Protein AF-A0A813LBZ0-F1 (afdb_monomer_lite)

Radius of gyration: 19.98 Å; chains: 1; bounding box: 48×44×57 Å

Organism: Polarella glacialis (NCBI:txid89957)

Secondary structure (DSSP, 8-state):
--SSHHHHHHHHTTSSSEEEEEEEEEEEESSTT---EEESEEEEEETTEEPPP---SS---GGGS-TTS-EEE-SS----TTS-GGGGGS--TT--EEESS-PPEEEEEEEEEE-SEEEEE--SS-GGGSEEEEEEEEESSSSS-EEEEEE--HHHHHHHS-SSTT-B-PPEEPPPPEEPPPGGGSTT--SS-BTT-SEE-TT-EEEB---TTEEESSSEEEEETTEEESSSPP-EEE-

Structure (mmCIF, N/CA/C/O backbone):
data_AF-A0A813LBZ0-F1
#
_entry.id   AF-A0A813LBZ0-F1
#
loop_
_atom_site.group_PDB
_atom_site.id
_atom_site.type_symbol
_atom_site.label_atom_id
_atom_site.label_alt_id
_atom_site.label_comp_id
_atom_site.label_asym_id
_atom_site.label_entity_id
_atom_site.label_seq_id
_atom_site.pdbx_PDB_ins_code
_atom_site.Cartn_x
_atom_site.Cartn_y
_atom_site.Cartn_z
_atom_site.occupancy
_atom_site.B_iso_or_equiv
_atom_site.auth_seq_id
_atom_site.auth_comp_id
_atom_site.auth_asym_id
_atom_site.auth_atom_id
_atom_site.pdbx_PDB_model_num
ATOM 1 N N . THR A 1 1 ? 25.826 26.053 -2.394 1.00 32.97 1 THR A N 1
ATOM 2 C CA . THR A 1 1 ? 24.397 26.149 -2.039 1.00 32.97 1 THR A CA 1
ATOM 3 C C . THR A 1 1 ? 23.626 25.162 -2.893 1.00 32.97 1 THR A C 1
ATOM 5 O O . THR A 1 1 ? 23.543 25.336 -4.098 1.00 32.97 1 THR A O 1
ATOM 8 N N . THR A 1 2 ? 23.254 24.046 -2.256 1.00 37.25 2 THR A N 1
ATOM 9 C CA . THR A 1 2 ? 22.051 23.221 -2.492 1.00 37.25 2 THR A CA 1
ATOM 10 C C . THR A 1 2 ? 21.619 22.926 -3.938 1.00 37.25 2 THR A C 1
ATOM 12 O O . THR A 1 2 ? 20.690 23.524 -4.461 1.00 37.25 2 THR A O 1
ATOM 15 N N . TYR A 1 3 ? 22.218 21.888 -4.537 1.00 33.75 3 TYR A N 1
ATOM 16 C CA . TYR A 1 3 ? 21.684 21.202 -5.733 1.00 33.75 3 TYR A CA 1
ATOM 17 C C . TYR A 1 3 ? 20.875 19.932 -5.388 1.00 33.75 3 TYR A C 1
ATOM 19 O O . TYR A 1 3 ? 20.506 19.164 -6.271 1.00 33.75 3 TYR A O 1
ATOM 27 N N . ILE A 1 4 ? 20.629 19.678 -4.097 1.00 40.66 4 ILE A N 1
ATOM 28 C CA . ILE A 1 4 ? 20.018 18.428 -3.612 1.00 40.66 4 ILE A CA 1
ATOM 29 C C . ILE A 1 4 ? 18.497 18.572 -3.409 1.00 40.66 4 ILE A C 1
ATOM 31 O O . ILE A 1 4 ? 17.778 17.590 -3.507 1.00 40.66 4 ILE A O 1
ATOM 35 N N . GLU A 1 5 ? 17.962 19.787 -3.254 1.00 39.09 5 GLU A N 1
ATOM 36 C CA . GLU A 1 5 ? 16.532 19.972 -2.943 1.00 39.09 5 GLU A CA 1
ATOM 37 C C . GLU A 1 5 ? 15.596 19.980 -4.172 1.00 39.09 5 GLU A C 1
ATOM 39 O O . GLU A 1 5 ? 14.388 19.818 -4.019 1.00 39.09 5 GLU A O 1
ATOM 44 N N . SER A 1 6 ? 16.112 20.122 -5.403 1.00 35.31 6 SER A N 1
ATOM 45 C CA . SER A 1 6 ? 15.269 20.187 -6.615 1.00 35.31 6 SER A CA 1
ATOM 46 C C . SER A 1 6 ? 15.038 18.838 -7.303 1.00 35.31 6 SER A C 1
ATOM 48 O O . SER A 1 6 ? 14.013 18.663 -7.962 1.00 35.31 6 SER A O 1
ATOM 50 N N . ARG A 1 7 ? 15.948 17.868 -7.137 1.00 37.59 7 ARG A N 1
ATOM 51 C CA . ARG A 1 7 ? 15.774 16.512 -7.685 1.00 37.59 7 ARG A CA 1
ATOM 52 C C . ARG A 1 7 ? 14.706 15.733 -6.925 1.00 37.59 7 ARG A C 1
ATOM 54 O O . ARG A 1 7 ? 13.902 15.061 -7.563 1.00 37.59 7 ARG A O 1
ATOM 61 N N . ASP A 1 8 ? 14.642 15.898 -5.606 1.00 39.31 8 ASP A N 1
ATOM 62 C CA . ASP A 1 8 ? 13.638 15.228 -4.781 1.00 39.31 8 ASP A CA 1
ATOM 63 C C . ASP A 1 8 ? 12.224 15.712 -5.101 1.00 39.31 8 ASP A C 1
ATOM 65 O O . ASP A 1 8 ? 11.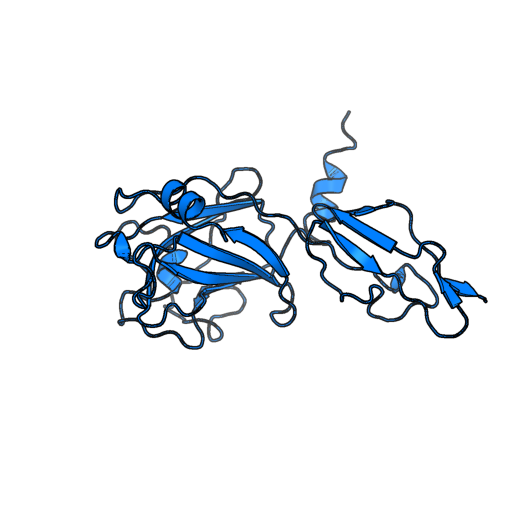338 14.883 -5.221 1.00 39.31 8 ASP A O 1
ATOM 69 N N . LEU A 1 9 ? 11.976 17.004 -5.345 1.00 35.53 9 LEU A N 1
ATOM 70 C CA . LEU A 1 9 ? 10.620 17.464 -5.692 1.00 35.53 9 LEU A CA 1
ATOM 71 C C . LEU A 1 9 ? 10.161 17.055 -7.106 1.00 35.53 9 LEU A C 1
ATOM 73 O O . LEU A 1 9 ? 8.976 16.784 -7.291 1.00 35.53 9 LEU A O 1
ATOM 77 N N . PHE A 1 10 ? 11.070 16.983 -8.087 1.00 35.94 10 PHE A N 1
ATOM 78 C CA . PHE A 1 10 ? 10.736 16.552 -9.455 1.00 35.94 10 PHE A CA 1
ATOM 79 C C . PHE A 1 10 ? 10.657 15.021 -9.602 1.00 35.94 10 PHE A C 1
ATOM 81 O O . PHE A 1 10 ? 9.859 14.530 -10.393 1.00 35.94 10 PHE A O 1
ATOM 88 N N . HIS A 1 11 ? 11.430 14.245 -8.831 1.00 40.28 11 HIS A N 1
ATOM 89 C CA . HIS A 1 11 ? 11.359 12.776 -8.853 1.00 40.28 11 HIS A CA 1
ATOM 90 C C . HIS A 1 11 ? 10.349 12.180 -7.859 1.00 40.28 11 HIS A C 1
ATOM 92 O O . HIS A 1 11 ? 9.787 11.124 -8.155 1.00 40.28 11 HIS A O 1
ATOM 98 N N . CYS A 1 12 ? 10.024 12.872 -6.758 1.00 45.31 12 CYS A N 1
ATOM 99 C CA . CY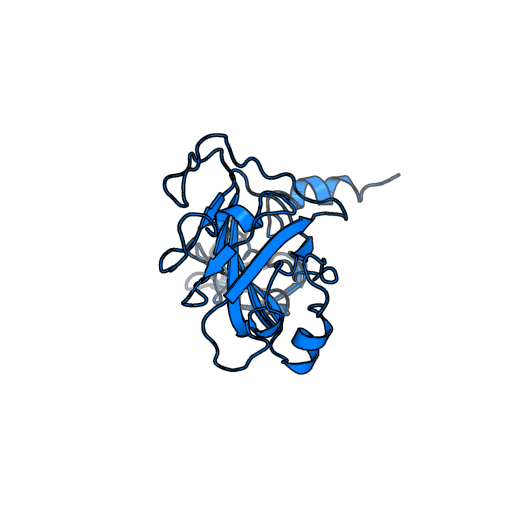S A 1 12 ? 9.035 12.423 -5.766 1.00 45.31 12 CYS A CA 1
ATOM 100 C C . CYS A 1 12 ? 7.628 12.230 -6.330 1.00 45.31 12 CYS A C 1
ATOM 102 O O . CYS A 1 12 ? 6.880 11.369 -5.865 1.00 45.31 12 CYS A O 1
ATOM 104 N N . CYS A 1 13 ? 7.274 12.993 -7.359 1.00 46.81 13 CYS A N 1
ATOM 105 C CA . CYS A 1 13 ? 5.924 12.975 -7.903 1.00 46.81 13 CYS A CA 1
ATOM 106 C C . CYS A 1 13 ? 5.756 12.063 -9.129 1.00 46.81 13 CYS A C 1
ATOM 108 O O . CYS A 1 13 ? 4.618 11.762 -9.481 1.00 46.81 13 CYS A O 1
ATOM 110 N N . GLU A 1 14 ? 6.839 11.594 -9.767 1.00 51.09 14 GLU A N 1
ATOM 111 C CA . GLU A 1 14 ? 6.741 10.927 -11.080 1.00 51.09 14 GLU A CA 1
ATOM 112 C C . GLU A 1 14 ? 7.301 9.497 -11.142 1.00 51.09 14 GLU A C 1
ATOM 114 O O . GLU A 1 14 ? 6.848 8.723 -11.984 1.00 51.09 14 GLU A O 1
ATOM 119 N N . ARG A 1 15 ? 8.229 9.087 -10.258 1.00 51.88 15 ARG A N 1
ATOM 120 C CA . ARG A 1 15 ? 8.807 7.726 -10.286 1.00 51.88 15 ARG A CA 1
ATOM 121 C C . ARG A 1 15 ? 8.778 7.056 -8.913 1.00 51.88 15 ARG A C 1
ATOM 123 O O . ARG A 1 15 ? 9.569 7.352 -8.034 1.00 51.88 15 ARG A O 1
ATOM 130 N N . GLY A 1 16 ? 7.848 6.130 -8.734 1.00 54.84 16 GLY A N 1
ATOM 131 C CA . GLY A 1 16 ? 7.800 5.102 -7.674 1.00 54.84 16 GLY A CA 1
ATOM 132 C C . GLY A 1 16 ? 7.330 5.611 -6.319 1.00 54.84 16 GLY A C 1
ATOM 133 O O . GLY A 1 16 ? 6.804 4.854 -5.510 1.00 54.84 16 GLY A O 1
ATOM 134 N N . MET A 1 17 ? 7.489 6.912 -6.101 1.00 71.25 17 MET A N 1
ATOM 135 C CA . MET A 1 17 ? 7.345 7.550 -4.805 1.00 71.25 17 MET A CA 1
ATOM 136 C C . MET A 1 17 ? 5.910 7.949 -4.472 1.00 71.25 17 MET A C 1
ATOM 138 O O . MET A 1 17 ? 5.555 7.900 -3.300 1.00 71.25 17 MET A O 1
ATOM 142 N N . ALA A 1 18 ? 5.081 8.279 -5.468 1.00 85.88 18 ALA A N 1
ATOM 143 C CA . ALA A 1 18 ? 3.678 8.639 -5.280 1.00 85.88 18 ALA A CA 1
ATOM 144 C C . ALA A 1 18 ? 2.748 7.615 -5.943 1.00 85.88 18 ALA A C 1
ATOM 146 O O . ALA A 1 18 ? 2.778 7.426 -7.163 1.00 85.88 18 ALA A O 1
ATOM 147 N N . LEU A 1 19 ? 1.899 6.971 -5.143 1.00 90.75 19 LEU A N 1
ATOM 148 C CA . LEU A 1 19 ? 0.933 5.978 -5.613 1.00 90.75 19 LEU A CA 1
ATOM 149 C C . LEU A 1 19 ? -0.488 6.489 -5.393 1.00 90.75 19 LEU A C 1
ATOM 151 O O . LEU A 1 19 ? -0.730 7.392 -4.589 1.00 90.75 19 LEU A O 1
ATOM 155 N N . GLN A 1 20 ? -1.420 5.949 -6.173 1.00 92.25 20 GLN A N 1
ATOM 156 C CA . GLN A 1 20 ? -2.830 6.316 -6.073 1.00 92.25 20 GLN A CA 1
ATOM 157 C C . GLN A 1 20 ? -3.594 5.351 -5.171 1.00 92.25 20 GLN A C 1
ATOM 159 O O . GLN A 1 20 ? -4.510 5.768 -4.467 1.00 92.25 20 GLN A O 1
ATOM 164 N N . TYR A 1 21 ? -3.221 4.075 -5.192 1.00 95.44 21 TYR A N 1
ATOM 165 C CA . TYR A 1 21 ? -3.936 3.026 -4.491 1.00 95.44 21 TYR A CA 1
ATOM 166 C C . TYR A 1 21 ? -3.031 2.356 -3.468 1.00 95.44 21 TYR A C 1
ATOM 168 O O . TYR A 1 21 ? -1.863 2.076 -3.739 1.00 95.44 21 TYR A O 1
ATOM 176 N N . TYR A 1 22 ? -3.603 2.050 -2.311 1.00 97.31 22 TYR A N 1
ATOM 177 C CA . TYR A 1 22 ? -2.969 1.256 -1.269 1.00 97.31 22 TYR A CA 1
ATOM 178 C C . TYR A 1 22 ? -3.923 0.165 -0.816 1.00 97.31 22 TYR A C 1
ATOM 180 O O . TYR A 1 22 ? -5.141 0.321 -0.891 1.00 97.31 22 TYR A O 1
ATOM 188 N N . LYS A 1 23 ? -3.372 -0.961 -0.375 1.00 97.88 23 LYS A N 1
ATOM 189 C CA . LYS A 1 23 ? -4.158 -2.102 0.085 1.00 97.88 23 LYS A CA 1
ATOM 190 C C . LYS A 1 23 ? -3.566 -2.637 1.373 1.00 97.88 23 LYS A C 1
ATOM 192 O O . LYS A 1 23 ? -2.430 -3.106 1.381 1.00 97.88 23 LYS A O 1
ATOM 197 N N . PHE A 1 24 ? -4.333 -2.542 2.448 1.00 98.38 24 PHE A N 1
ATOM 198 C CA . PHE A 1 24 ? -3.997 -3.130 3.732 1.00 98.38 24 PHE A CA 1
ATOM 199 C C . PHE A 1 24 ? -4.614 -4.526 3.796 1.00 98.38 24 PHE A C 1
ATOM 201 O O . PHE A 1 24 ? -5.837 -4.675 3.770 1.00 98.38 24 PHE A O 1
ATOM 208 N N . VAL A 1 25 ? -3.762 -5.547 3.829 1.00 98.19 25 VAL A N 1
ATOM 209 C CA . VAL A 1 25 ? -4.174 -6.952 3.833 1.00 98.19 25 VAL A CA 1
ATOM 210 C C . VAL A 1 25 ? -3.863 -7.545 5.193 1.00 98.19 25 VAL A C 1
ATOM 212 O O . VAL A 1 25 ? -2.702 -7.801 5.516 1.00 98.19 25 VAL A O 1
ATOM 215 N N . THR A 1 26 ? -4.910 -7.797 5.968 1.00 97.75 26 THR A N 1
ATOM 216 C CA . THR A 1 26 ? -4.817 -8.540 7.221 1.00 97.75 26 THR A CA 1
ATOM 217 C C . THR A 1 26 ? -4.580 -10.017 6.920 1.00 97.75 26 THR A C 1
ATOM 219 O O . THR A 1 26 ? -5.364 -10.644 6.213 1.00 97.75 26 THR A O 1
ATOM 222 N N . ILE A 1 27 ? -3.498 -10.575 7.456 1.00 97.62 27 ILE A N 1
ATOM 223 C CA . ILE A 1 27 ? -3.180 -12.005 7.361 1.00 97.62 27 ILE A CA 1
ATOM 224 C C . ILE A 1 27 ? -3.728 -12.719 8.596 1.00 97.62 27 ILE A C 1
ATOM 226 O O . ILE A 1 27 ? -4.420 -13.725 8.469 1.00 97.62 27 ILE A O 1
ATOM 230 N N . ASP A 1 28 ? -3.462 -12.181 9.789 1.00 98.00 28 ASP A N 1
ATOM 231 C CA . ASP A 1 28 ? -3.923 -12.775 11.042 1.00 98.00 28 ASP A CA 1
ATOM 232 C C . ASP A 1 28 ? -4.042 -11.743 12.169 1.00 98.00 28 ASP A C 1
ATOM 234 O O . ASP A 1 28 ? -3.445 -10.658 12.138 1.00 98.00 28 ASP A O 1
ATOM 238 N N . LEU A 1 29 ? -4.830 -12.107 13.175 1.00 98.31 29 LEU A N 1
ATOM 239 C CA . LEU A 1 29 ? -5.158 -11.278 14.325 1.00 98.31 29 LEU A CA 1
ATOM 240 C C . LEU A 1 29 ? -4.408 -11.738 15.567 1.00 98.31 29 LEU A C 1
ATOM 242 O O . LEU A 1 29 ? -3.801 -12.815 15.613 1.00 98.31 29 LEU A O 1
ATOM 246 N N . ARG A 1 30 ? -4.459 -10.903 16.603 1.00 97.62 30 ARG A N 1
ATOM 247 C CA . ARG A 1 30 ? -3.890 -11.235 17.908 1.00 97.62 30 ARG A CA 1
ATOM 248 C C . ARG A 1 30 ? -4.450 -12.552 18.444 1.00 97.62 30 ARG A C 1
ATOM 250 O O . ARG A 1 30 ? -3.668 -13.380 18.896 1.00 97.62 30 ARG A O 1
ATOM 257 N N . LEU A 1 31 ? -5.761 -12.781 18.332 1.00 97.44 31 LEU A N 1
ATOM 258 C CA . LEU A 1 31 ? -6.314 -14.127 18.465 1.00 97.44 31 LEU A CA 1
ATOM 259 C C . LEU A 1 31 ? -6.172 -14.870 17.138 1.00 97.44 31 LEU A C 1
ATOM 261 O O . LEU A 1 31 ? -6.862 -14.572 16.164 1.00 97.44 31 LEU A O 1
ATOM 265 N N . GLU A 1 32 ? -5.267 -15.841 17.135 1.00 97.19 32 GLU A N 1
ATOM 266 C CA . GLU A 1 32 ? -4.945 -16.664 15.975 1.00 97.19 32 GLU A CA 1
ATOM 267 C C . GLU A 1 32 ? -6.187 -17.351 15.391 1.00 97.19 32 GLU A C 1
ATOM 269 O O . GLU A 1 32 ? -6.994 -17.944 16.111 1.00 97.19 32 GLU A O 1
ATOM 274 N N . GLY A 1 33 ? -6.352 -17.242 14.070 1.00 93.94 33 GLY A N 1
ATOM 275 C CA . GLY A 1 33 ? -7.450 -17.876 13.336 1.00 93.94 33 GLY A CA 1
ATOM 276 C C . GLY A 1 33 ? -8.816 -17.200 13.499 1.00 93.94 33 GLY A C 1
ATOM 277 O O . GLY A 1 33 ? -9.798 -17.656 12.910 1.00 93.94 33 GLY A O 1
ATOM 278 N N . TYR A 1 34 ? -8.911 -16.106 14.259 1.00 95.56 34 TYR A N 1
ATOM 279 C CA . TYR A 1 34 ? -10.156 -15.355 14.398 1.00 95.56 34 TYR A CA 1
ATOM 280 C C . TYR A 1 34 ? -10.460 -14.529 13.143 1.00 95.56 34 TYR A C 1
ATOM 282 O O . TYR A 1 34 ? -9.551 -14.149 12.408 1.00 95.56 34 TYR A O 1
ATOM 290 N N . ASN A 1 35 ? -11.739 -14.252 12.868 1.00 93.62 35 ASN A N 1
ATOM 291 C CA . ASN A 1 35 ? -12.174 -13.578 11.632 1.00 93.62 35 ASN A CA 1
ATOM 292 C C . ASN A 1 35 ? -12.727 -12.168 11.830 1.00 93.62 35 ASN A C 1
ATOM 294 O O . ASN A 1 35 ? -12.850 -11.436 10.857 1.00 93.62 35 ASN A O 1
ATOM 298 N N . VAL A 1 36 ? -13.030 -11.770 13.065 1.00 96.69 36 VAL A N 1
ATOM 299 C CA . VAL A 1 36 ? -13.534 -10.421 13.324 1.00 96.69 36 VAL A CA 1
ATOM 300 C C . VAL A 1 36 ? -12.345 -9.497 13.533 1.00 96.69 36 VAL A C 1
ATOM 302 O O . VAL A 1 36 ? -11.723 -9.518 14.593 1.00 96.69 36 VAL A O 1
ATOM 305 N N . PHE A 1 37 ? -12.016 -8.734 12.499 1.00 96.56 37 PHE A N 1
ATOM 306 C CA . PHE A 1 37 ? -10.943 -7.747 12.474 1.00 96.56 37 PHE A CA 1
ATOM 307 C C . PHE A 1 37 ? -11.469 -6.370 12.862 1.00 96.56 37 PHE A C 1
ATOM 309 O O . PHE A 1 37 ? -12.632 -6.056 12.608 1.00 96.56 37 PHE A O 1
ATOM 316 N N . GLN A 1 38 ? -10.593 -5.528 13.410 1.00 97.38 38 GLN A N 1
ATOM 317 C CA . GLN A 1 38 ? -10.875 -4.105 13.532 1.00 97.38 38 GLN A CA 1
ATOM 318 C C . GLN A 1 38 ? -9.630 -3.228 13.596 1.00 97.38 38 GLN A C 1
ATOM 320 O O . GLN A 1 38 ? -8.584 -3.643 14.098 1.00 97.38 38 GLN A O 1
ATOM 325 N N . ILE A 1 39 ? -9.807 -1.972 13.197 1.00 97.38 39 ILE A N 1
ATOM 326 C CA . ILE A 1 39 ? -8.902 -0.849 13.460 1.00 97.38 39 ILE A CA 1
ATOM 327 C C . ILE A 1 39 ? -9.732 0.429 13.593 1.00 97.38 39 ILE A C 1
ATOM 329 O O . ILE A 1 39 ? -10.766 0.563 12.944 1.00 97.38 39 ILE A O 1
ATOM 333 N N . ALA A 1 40 ? -9.301 1.363 14.441 1.00 97.38 40 ALA A N 1
ATOM 334 C CA . ALA A 1 40 ? -9.940 2.676 14.502 1.00 97.38 40 ALA A CA 1
ATOM 335 C C . ALA A 1 40 ? -9.530 3.526 13.302 1.00 97.38 40 ALA A C 1
ATOM 337 O O . ALA A 1 40 ? -10.378 4.116 12.655 1.00 97.38 40 ALA A O 1
ATOM 338 N N . ASP A 1 41 ? -8.227 3.557 13.012 1.00 97.06 41 ASP A N 1
ATOM 339 C CA . ASP A 1 41 ? -7.654 4.534 12.094 1.00 97.06 41 ASP A CA 1
ATOM 340 C C . ASP A 1 41 ? -6.355 4.035 11.449 1.00 97.06 41 ASP A C 1
ATOM 342 O O . ASP A 1 41 ? -5.641 3.198 12.020 1.00 97.06 41 ASP A O 1
ATOM 346 N N . LEU A 1 42 ? -6.041 4.575 10.278 1.00 97.38 42 LEU A N 1
ATOM 347 C CA . LEU A 1 42 ? -4.827 4.361 9.509 1.00 97.38 42 LEU A CA 1
ATOM 348 C C . LEU A 1 42 ? -4.308 5.720 9.031 1.00 97.38 42 LEU A C 1
ATOM 350 O O . LEU A 1 42 ? -4.740 6.281 8.025 1.00 97.38 42 LEU A O 1
ATOM 354 N N . GLU A 1 43 ? -3.284 6.215 9.720 1.00 97.06 43 GLU A N 1
ATOM 355 C CA . GLU A 1 43 ? -2.609 7.448 9.331 1.00 97.06 43 GLU A CA 1
ATOM 356 C C . GLU A 1 43 ? -1.476 7.121 8.360 1.00 97.06 43 GLU A C 1
ATOM 358 O O . GLU A 1 43 ? -0.619 6.282 8.644 1.00 97.06 43 GLU A O 1
ATOM 363 N N . MET A 1 44 ? -1.430 7.826 7.232 1.00 96.56 44 MET A N 1
ATOM 364 C CA . MET A 1 44 ? -0.307 7.805 6.295 1.00 96.56 44 MET A CA 1
ATOM 365 C C . MET A 1 44 ? 0.462 9.118 6.416 1.00 96.56 44 MET A C 1
ATOM 367 O O . MET A 1 44 ? -0.144 10.174 6.574 1.00 96.56 44 MET A O 1
ATOM 371 N N . SER A 1 45 ? 1.789 9.088 6.318 1.00 94.81 45 SER A N 1
ATOM 372 C CA . SER A 1 45 ? 2.615 10.292 6.441 1.00 94.81 45 SER A CA 1
ATOM 373 C C . SER A 1 45 ? 3.774 10.328 5.454 1.00 94.81 45 SER A C 1
ATOM 375 O O . SER A 1 45 ? 4.342 9.302 5.065 1.00 94.81 45 SER A O 1
ATOM 377 N N . TYR A 1 46 ? 4.162 11.545 5.083 1.00 92.25 46 TYR A N 1
ATOM 378 C CA . TYR A 1 46 ? 5.316 11.831 4.240 1.00 92.25 46 TYR A CA 1
ATOM 379 C C . TYR A 1 46 ? 6.193 12.886 4.906 1.00 92.25 46 TYR A C 1
ATOM 381 O O . TYR A 1 46 ? 5.700 13.896 5.406 1.00 92.25 46 TYR A O 1
ATOM 389 N N . SER A 1 47 ? 7.503 12.632 4.955 1.00 88.12 47 SER A N 1
ATOM 390 C CA . SER A 1 47 ? 8.481 13.516 5.613 1.00 88.12 47 SER A CA 1
ATOM 391 C C . SER A 1 47 ? 8.063 13.956 7.027 1.00 88.12 47 SER A C 1
ATOM 393 O O . SER A 1 47 ? 8.185 15.122 7.397 1.00 88.12 47 SER A O 1
ATOM 395 N N . GLY A 1 48 ? 7.520 13.012 7.806 1.00 87.19 48 GLY A N 1
ATOM 396 C CA . GLY A 1 48 ? 7.075 13.229 9.187 1.00 87.19 48 GLY A CA 1
ATOM 397 C C . GLY A 1 48 ? 5.749 13.982 9.341 1.00 87.19 48 GLY A C 1
ATOM 398 O O . GLY A 1 48 ? 5.342 14.238 10.470 1.00 87.19 48 GLY A O 1
ATOM 399 N N . LYS A 1 49 ? 5.068 14.335 8.245 1.00 91.56 49 LYS A N 1
ATOM 400 C CA . LYS A 1 49 ? 3.770 15.021 8.272 1.00 91.56 49 LYS A CA 1
ATOM 401 C C . LYS A 1 49 ? 2.645 14.062 7.873 1.00 91.56 49 LYS A C 1
ATOM 403 O O . LYS A 1 49 ? 2.756 13.454 6.804 1.00 91.56 49 LYS A O 1
ATOM 408 N N . PRO A 1 50 ? 1.577 13.929 8.682 1.00 94.25 50 PRO A N 1
ATOM 409 C CA . PRO A 1 50 ? 0.379 13.198 8.286 1.00 94.25 50 PRO A CA 1
ATOM 410 C C . PRO A 1 50 ? -0.208 13.752 6.986 1.00 94.25 50 PRO A C 1
ATOM 412 O O . PRO A 1 50 ? -0.211 14.966 6.759 1.00 94.25 50 PRO A O 1
ATOM 415 N N . LEU A 1 51 ? -0.693 12.861 6.126 1.00 92.69 51 LEU A N 1
ATOM 416 C CA . LEU A 1 51 ? -1.512 13.242 4.988 1.00 92.69 51 LEU A CA 1
ATOM 417 C C . LEU A 1 51 ? -2.881 13.705 5.488 1.00 92.69 51 LEU A C 1
ATOM 419 O O . LEU A 1 51 ? -3.446 13.127 6.409 1.00 92.69 51 LEU A O 1
ATOM 423 N N . VAL A 1 52 ? -3.424 14.734 4.841 1.00 90.00 52 VAL A N 1
ATOM 424 C CA . VAL A 1 52 ? -4.823 15.131 5.014 1.00 90.00 52 VAL A CA 1
ATOM 425 C C . VAL A 1 52 ? -5.630 14.482 3.895 1.00 90.00 52 VAL A C 1
ATOM 427 O O . VAL A 1 52 ? -5.304 14.653 2.708 1.00 90.00 52 VAL A O 1
ATOM 430 N N . PHE A 1 53 ? -6.650 13.715 4.276 1.00 90.56 53 PHE A N 1
ATOM 431 C CA . PHE A 1 53 ? -7.555 13.061 3.341 1.00 90.56 53 PHE A CA 1
ATOM 432 C C . PHE A 1 53 ? -8.732 13.975 2.998 1.00 90.56 53 PHE A C 1
ATOM 434 O O . PHE A 1 53 ? -9.348 14.577 3.874 1.00 90.56 53 PHE A O 1
ATOM 441 N N . ASN A 1 54 ? -9.042 14.085 1.709 1.00 90.12 54 ASN A N 1
ATOM 442 C CA . ASN A 1 54 ? -10.244 14.759 1.232 1.00 90.12 54 ASN A CA 1
ATOM 443 C C . ASN A 1 54 ? -11.392 13.747 1.146 1.00 90.12 54 ASN A C 1
ATOM 445 O O . ASN A 1 54 ? -11.606 13.178 0.081 1.00 90.12 54 ASN A O 1
ATOM 449 N N . LEU A 1 55 ? -12.097 13.501 2.251 1.00 85.38 55 LEU A N 1
ATOM 450 C CA . LEU A 1 55 ? -13.126 12.450 2.333 1.00 85.38 55 LEU A CA 1
ATOM 451 C C . LEU A 1 55 ? -14.484 12.832 1.715 1.00 85.38 55 LEU A C 1
ATOM 453 O O . LEU A 1 55 ? -15.377 11.993 1.621 1.00 85.38 55 LEU A O 1
ATOM 457 N N . GLY A 1 56 ? -14.644 14.079 1.258 1.00 75.06 56 GLY A N 1
ATOM 458 C CA . GLY A 1 56 ? -15.931 14.594 0.785 1.00 75.06 56 GLY A CA 1
ATOM 459 C C . GLY A 1 56 ? -16.993 14.660 1.895 1.00 75.06 56 GLY A C 1
ATOM 460 O O . GLY A 1 56 ? -16.734 14.332 3.050 1.00 75.06 56 GLY A O 1
ATOM 461 N N . ASN A 1 57 ? -18.200 15.112 1.545 1.00 68.31 57 ASN A N 1
ATOM 462 C CA . ASN A 1 57 ? -19.325 15.236 2.486 1.00 68.31 57 ASN A CA 1
ATOM 463 C C . ASN A 1 57 ? -20.328 14.066 2.397 1.00 68.31 57 ASN A C 1
ATOM 465 O O . ASN A 1 57 ? -21.250 13.990 3.206 1.00 68.31 57 ASN A O 1
ATOM 469 N N . ASP A 1 58 ? -20.170 13.164 1.422 1.00 56.25 58 ASP A N 1
ATOM 470 C CA . ASP A 1 58 ? -21.322 12.457 0.839 1.00 56.25 58 ASP A CA 1
ATOM 471 C C . ASP A 1 58 ? -21.476 10.987 1.251 1.00 56.25 58 ASP A C 1
ATOM 473 O O . ASP A 1 58 ? -22.316 10.288 0.690 1.00 56.25 58 ASP A O 1
ATOM 477 N N . GLY A 1 59 ? -20.692 10.478 2.207 1.00 58.47 59 GLY A N 1
ATOM 478 C CA . GLY A 1 59 ? -20.818 9.076 2.642 1.00 58.47 59 GLY A CA 1
ATOM 479 C C . GLY A 1 59 ? -20.714 8.067 1.486 1.00 58.47 59 GLY A C 1
ATOM 480 O O . GLY A 1 59 ? -21.272 6.974 1.561 1.00 58.47 59 GLY A O 1
ATOM 481 N N . CYS A 1 60 ? -20.057 8.457 0.389 1.00 71.00 60 CYS A N 1
ATOM 482 C CA . CYS A 1 60 ? -19.843 7.595 -0.758 1.00 71.00 60 CYS A CA 1
ATOM 483 C C . CYS A 1 60 ? -18.920 6.441 -0.346 1.00 71.00 60 CYS A C 1
ATOM 485 O O . CYS A 1 60 ? -17.992 6.626 0.442 1.00 71.00 60 CYS A O 1
ATOM 487 N N . ILE A 1 61 ? -19.159 5.249 -0.893 1.00 68.44 61 ILE A N 1
ATOM 488 C CA . ILE A 1 61 ? -18.418 4.047 -0.509 1.00 68.44 61 ILE A CA 1
ATOM 489 C C . ILE A 1 61 ? -17.632 3.534 -1.714 1.00 68.44 61 ILE A C 1
ATOM 491 O O . ILE A 1 61 ? -18.187 3.107 -2.725 1.00 68.44 61 ILE A O 1
ATOM 495 N N . GLY A 1 62 ? -16.309 3.546 -1.591 1.00 71.00 62 GLY A N 1
ATOM 496 C CA . GLY A 1 62 ? -15.405 2.886 -2.523 1.00 71.00 62 GLY A CA 1
ATOM 497 C C . GLY A 1 62 ? -15.403 3.436 -3.942 1.00 71.00 62 GLY A C 1
ATOM 498 O O . GLY A 1 62 ? -15.228 4.633 -4.156 1.00 71.00 62 GLY A O 1
ATOM 499 N N . GLN A 1 63 ? -15.515 2.556 -4.940 1.00 71.94 63 GLN A N 1
ATOM 500 C CA . GLN A 1 63 ? -15.353 2.940 -6.349 1.00 71.94 63 GLN A CA 1
ATOM 501 C C . GLN A 1 63 ? -16.446 3.889 -6.859 1.00 71.94 63 GLN A C 1
ATOM 503 O O . GLN A 1 63 ? -16.229 4.560 -7.866 1.00 71.94 63 GLN A O 1
ATOM 508 N N . SER A 1 64 ? -17.590 3.982 -6.172 1.00 79.75 64 SER A N 1
ATOM 509 C CA . SER A 1 64 ? -18.646 4.935 -6.524 1.00 79.75 64 SER A CA 1
ATOM 510 C C . SER A 1 64 ? -18.349 6.361 -6.052 1.00 79.75 64 SER A C 1
ATOM 512 O O . SER A 1 64 ? -19.095 7.276 -6.395 1.00 79.75 64 SER A O 1
ATOM 514 N N . CYS A 1 65 ? -17.289 6.574 -5.264 1.00 83.69 65 CYS A N 1
ATOM 515 C CA . CYS A 1 65 ? -16.878 7.911 -4.861 1.00 83.69 65 CYS A CA 1
ATOM 516 C C . CYS A 1 65 ? -16.346 8.732 -6.047 1.00 83.69 65 CYS A C 1
ATOM 518 O O . CYS A 1 65 ? -15.571 8.205 -6.862 1.00 83.69 65 CYS A O 1
ATOM 520 N N . PRO A 1 66 ? -16.651 10.046 -6.094 1.00 88.69 66 PRO A N 1
ATOM 521 C CA . PRO A 1 66 ? -16.040 10.980 -7.037 1.00 88.69 66 PRO A CA 1
ATOM 522 C C . PRO A 1 66 ? -14.514 10.835 -7.097 1.00 88.69 66 PRO A C 1
ATOM 524 O O . PRO A 1 66 ? -13.868 10.530 -6.094 1.00 88.69 66 PRO A O 1
ATOM 527 N N . LEU A 1 67 ? -13.915 11.003 -8.280 1.00 87.25 67 LEU A N 1
ATOM 528 C CA . LEU A 1 67 ? -12.467 10.809 -8.469 1.00 87.25 67 LEU A CA 1
ATOM 529 C C . LEU A 1 67 ? -11.613 11.825 -7.691 1.00 87.25 67 LEU A C 1
ATOM 531 O O . LEU A 1 67 ? -10.427 11.591 -7.490 1.00 87.25 67 LEU A O 1
ATOM 535 N N . ASP A 1 68 ? -12.198 12.939 -7.262 1.00 89.69 68 ASP A N 1
ATOM 536 C CA . ASP A 1 68 ? -11.568 13.986 -6.460 1.00 89.69 68 ASP A CA 1
ATOM 537 C C . ASP A 1 68 ? -11.664 13.748 -4.939 1.00 89.69 68 ASP A C 1
ATOM 539 O O . ASP A 1 68 ? -11.184 14.576 -4.161 1.00 89.69 68 ASP A O 1
ATOM 543 N N . VAL A 1 69 ? -12.201 12.596 -4.516 1.00 91.38 69 VAL A N 1
ATOM 544 C CA . VAL A 1 69 ? -12.356 12.186 -3.112 1.00 91.38 69 VAL A CA 1
ATOM 545 C C . VAL A 1 69 ? -11.432 11.010 -2.762 1.00 91.38 69 VAL A C 1
ATOM 547 O O . VAL A 1 69 ? -11.404 9.980 -3.449 1.00 91.38 69 VAL A O 1
ATOM 550 N N . ASP A 1 70 ? -10.691 11.166 -1.663 1.00 93.25 70 ASP A N 1
ATOM 551 C CA . ASP A 1 70 ? -9.944 10.095 -1.002 1.00 93.25 70 ASP A CA 1
ATOM 552 C C . ASP A 1 70 ? -10.943 9.160 -0.292 1.00 93.25 70 ASP A C 1
ATOM 554 O O . ASP A 1 70 ? -11.877 9.622 0.357 1.00 93.25 70 ASP A O 1
ATOM 558 N N . THR A 1 71 ? -10.782 7.842 -0.407 1.00 93.50 71 THR A N 1
ATOM 559 C CA . THR A 1 71 ? -11.744 6.879 0.162 1.00 93.50 71 THR A CA 1
ATOM 560 C C . THR A 1 71 ? -11.067 5.580 0.583 1.00 93.50 71 THR A C 1
ATOM 562 O O . THR A 1 71 ? -10.069 5.175 -0.020 1.00 93.50 71 THR A O 1
ATOM 565 N N . ALA A 1 72 ? -11.637 4.912 1.588 1.00 94.25 72 ALA A N 1
ATOM 566 C CA . ALA A 1 72 ? -11.314 3.542 1.962 1.00 94.25 72 ALA A CA 1
ATOM 567 C C . ALA A 1 72 ? -12.551 2.648 1.826 1.00 94.25 72 ALA A C 1
ATOM 569 O O . ALA A 1 72 ? -13.656 3.026 2.210 1.00 94.25 72 ALA A O 1
ATOM 570 N N . TYR A 1 73 ? -12.365 1.453 1.274 1.00 93.94 73 TYR A N 1
ATOM 571 C CA . TYR A 1 73 ? -13.436 0.487 1.040 1.00 93.94 73 TYR A CA 1
ATOM 572 C C . TYR A 1 73 ? -12.914 -0.945 1.057 1.00 93.94 73 TYR A C 1
ATOM 574 O O . TYR A 1 73 ? -11.711 -1.181 0.987 1.00 93.94 73 TYR A O 1
ATOM 582 N N . SER A 1 74 ? -13.827 -1.909 1.109 1.00 93.75 74 SER A N 1
ATOM 583 C CA . SER A 1 74 ? -13.520 -3.327 0.954 1.00 93.75 74 SER A CA 1
ATOM 584 C C . SER A 1 74 ? -14.485 -3.935 -0.058 1.00 93.75 74 SER A C 1
ATOM 586 O O . SER A 1 74 ? -15.675 -3.643 -0.006 1.00 93.75 74 SER A O 1
ATOM 588 N N . ILE A 1 75 ? -13.972 -4.720 -1.011 1.00 91.38 75 ILE A N 1
ATOM 589 C CA . ILE A 1 75 ? -14.785 -5.301 -2.097 1.00 91.38 75 ILE A CA 1
ATOM 590 C C . ILE A 1 75 ? -15.695 -6.404 -1.550 1.00 91.38 75 ILE A C 1
ATOM 592 O O . ILE A 1 75 ? -16.891 -6.404 -1.816 1.00 91.38 75 I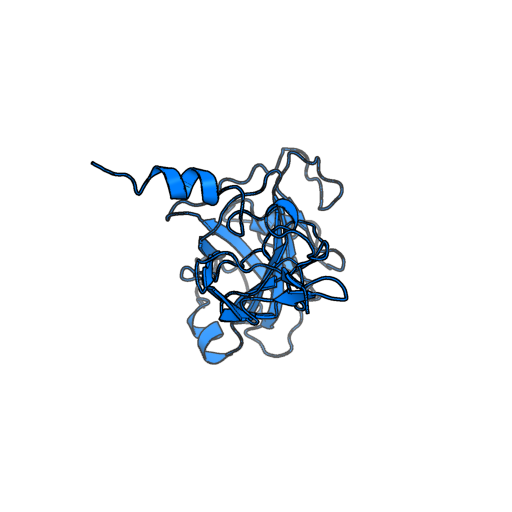LE A O 1
ATOM 596 N N . ASP A 1 76 ? -15.120 -7.301 -0.748 1.00 89.00 76 ASP A N 1
ATOM 597 C CA . ASP A 1 76 ? -15.794 -8.490 -0.210 1.00 89.00 76 ASP A CA 1
ATOM 598 C C . ASP A 1 76 ? -16.077 -8.376 1.300 1.00 89.00 76 ASP A C 1
ATOM 600 O O . ASP A 1 76 ? -16.362 -9.377 1.969 1.00 89.00 76 ASP A O 1
ATOM 604 N N . GLY A 1 77 ? -15.988 -7.145 1.819 1.00 91.56 77 GLY A N 1
ATOM 605 C CA . GLY A 1 77 ? -16.161 -6.803 3.226 1.00 91.56 77 GLY A CA 1
ATOM 606 C C . GLY A 1 77 ? -17.519 -7.198 3.792 1.00 91.56 77 GLY A C 1
ATOM 607 O O . GLY A 1 77 ? -18.511 -7.345 3.077 1.00 91.56 77 GLY A O 1
ATOM 608 N N . ASP A 1 78 ? -17.550 -7.377 5.103 1.00 95.69 78 ASP A N 1
ATOM 609 C CA . ASP A 1 78 ? -18.761 -7.649 5.869 1.00 95.69 78 ASP A CA 1
ATOM 610 C C . ASP A 1 78 ? -18.670 -6.886 7.184 1.00 95.69 78 ASP A C 1
ATOM 612 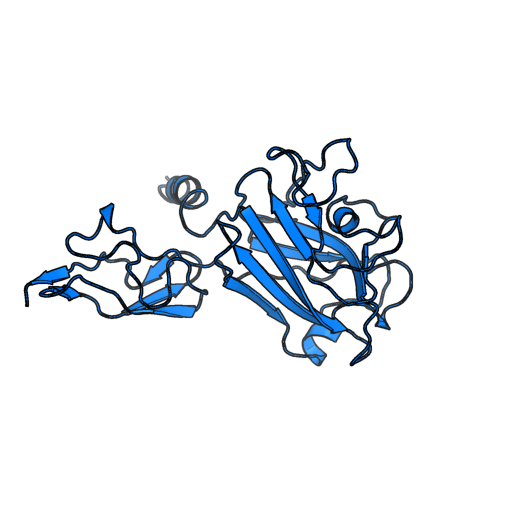O O . ASP A 1 78 ? -17.970 -7.295 8.110 1.00 95.69 78 ASP A O 1
ATOM 616 N N . ALA A 1 79 ? -19.317 -5.729 7.215 1.00 94.31 79 ALA A N 1
ATOM 617 C CA . ALA A 1 79 ? -19.201 -4.744 8.274 1.00 94.31 79 ALA A CA 1
ATOM 618 C C . ALA A 1 79 ? -20.598 -4.238 8.659 1.00 94.31 79 ALA A C 1
ATOM 620 O O . ALA A 1 79 ? -21.453 -4.088 7.782 1.00 94.31 79 ALA A O 1
ATOM 621 N N . PRO A 1 80 ? -20.851 -3.941 9.944 1.00 94.19 80 PRO A N 1
ATOM 622 C CA . PRO A 1 80 ? -22.096 -3.304 10.347 1.00 94.19 80 PRO A CA 1
ATOM 623 C C . PRO A 1 80 ? -22.142 -1.844 9.861 1.00 94.19 80 PRO A C 1
ATOM 625 O O . PRO A 1 80 ? -21.106 -1.195 9.716 1.00 94.19 80 PRO A O 1
ATOM 628 N N . ASP A 1 81 ? -23.350 -1.300 9.681 1.00 87.56 81 ASP A N 1
ATOM 629 C CA . ASP A 1 81 ? -23.619 -0.014 9.004 1.00 87.56 81 ASP A CA 1
ATOM 630 C C . ASP A 1 81 ? -22.760 1.182 9.450 1.00 87.56 81 ASP A C 1
ATOM 632 O O . ASP A 1 81 ? -22.529 2.108 8.674 1.00 87.56 81 ASP A O 1
ATOM 636 N N . LYS A 1 82 ? -22.321 1.209 10.713 1.00 91.44 82 LYS A N 1
ATOM 637 C CA . LYS A 1 82 ? -21.576 2.337 11.299 1.00 91.44 82 LYS A CA 1
ATOM 638 C C . LYS A 1 82 ? -20.087 2.075 11.486 1.00 91.44 82 LYS A C 1
ATOM 640 O O . LYS A 1 82 ? -19.376 2.983 11.908 1.00 91.44 82 LYS A O 1
ATOM 645 N N . GLU A 1 83 ? -19.611 0.876 11.173 1.00 94.50 83 GLU A N 1
ATOM 646 C CA . GLU A 1 83 ? -18.210 0.492 11.356 1.00 94.50 83 GLU A CA 1
ATOM 647 C C . GLU A 1 83 ? -17.589 0.102 10.018 1.00 94.50 83 GLU A C 1
ATOM 649 O O . GLU A 1 83 ? -17.013 -0.969 9.885 1.00 94.50 83 GLU A O 1
ATOM 654 N N . LEU A 1 84 ? -17.757 0.961 9.012 1.00 92.94 84 LEU A N 1
ATOM 655 C CA . LEU A 1 84 ? -17.344 0.735 7.626 1.00 92.94 84 LEU A CA 1
ATOM 656 C C . LEU A 1 84 ? -15.858 1.080 7.392 1.00 92.94 84 LEU A C 1
ATOM 658 O O . LEU A 1 84 ? -15.285 1.861 8.156 1.00 92.94 84 LEU A O 1
ATOM 662 N N . PRO A 1 85 ? -15.236 0.588 6.297 1.00 93.69 85 PRO A N 1
ATOM 663 C CA . PRO A 1 85 ? -13.820 0.834 6.002 1.00 93.69 85 PRO A CA 1
ATOM 664 C C . PRO A 1 85 ? -13.404 2.308 5.947 1.00 93.69 85 PRO A C 1
ATOM 666 O O . PRO A 1 85 ? -12.270 2.628 6.272 1.00 93.69 85 PRO A O 1
ATOM 669 N N . GLN A 1 86 ? -14.299 3.217 5.560 1.00 91.69 86 GLN A N 1
ATOM 670 C CA . GLN A 1 86 ? -14.025 4.659 5.485 1.00 91.69 86 GLN A CA 1
ATOM 671 C C . GLN A 1 86 ? -13.618 5.294 6.820 1.00 91.69 86 GLN A C 1
ATOM 673 O O . GLN A 1 86 ? -12.898 6.291 6.820 1.00 91.69 86 GLN A O 1
ATOM 678 N N . ASN A 1 87 ? -14.020 4.689 7.941 1.00 93.88 87 ASN A N 1
ATOM 679 C CA . ASN A 1 87 ? -13.682 5.176 9.273 1.00 93.88 87 ASN A CA 1
ATOM 680 C C . ASN A 1 87 ? -12.168 5.128 9.530 1.00 93.88 87 ASN A C 1
ATOM 682 O O . ASN A 1 87 ? -11.682 5.819 10.406 1.00 93.88 87 ASN A O 1
ATOM 686 N N . ILE A 1 88 ? -11.393 4.373 8.740 1.00 95.06 88 ILE A N 1
ATOM 687 C CA . ILE A 1 88 ? -9.941 4.305 8.937 1.00 95.06 88 ILE A CA 1
ATOM 688 C C . ILE A 1 88 ? -9.179 5.530 8.427 1.00 95.06 88 ILE A C 1
ATOM 690 O O . ILE A 1 88 ? -7.962 5.544 8.540 1.00 95.06 88 ILE A O 1
ATOM 694 N N . LEU A 1 89 ? -9.841 6.495 7.782 1.00 94.06 89 LEU A N 1
ATOM 695 C CA . LEU A 1 89 ? -9.192 7.689 7.224 1.00 94.06 89 LEU A CA 1
ATOM 696 C C . LEU A 1 89 ? -9.720 8.997 7.833 1.00 94.06 89 LEU A C 1
ATOM 698 O O . LEU A 1 89 ? -9.284 10.074 7.420 1.00 94.06 89 LEU A O 1
ATOM 702 N N . ASP A 1 90 ? -10.690 8.927 8.749 1.00 91.12 90 ASP A N 1
ATOM 703 C CA . ASP A 1 90 ? -11.459 10.088 9.211 1.00 91.12 90 ASP A CA 1
ATOM 704 C C . ASP A 1 90 ? -10.811 10.850 10.379 1.00 91.12 90 ASP A C 1
ATOM 706 O O . ASP A 1 90 ? -11.247 11.964 10.685 1.00 91.12 90 ASP A O 1
ATOM 710 N N . MET A 1 91 ? -9.751 10.307 10.997 1.00 91.56 91 MET A N 1
ATOM 711 C CA . MET A 1 91 ? -9.090 10.880 12.178 1.00 91.56 91 MET A CA 1
ATOM 712 C C . MET A 1 91 ? -10.041 11.079 13.369 1.00 91.56 91 MET A C 1
ATOM 714 O O . MET A 1 91 ? -9.718 11.809 14.315 1.00 91.56 91 MET A O 1
ATOM 718 N N . ASN A 1 92 ? -11.216 10.445 13.351 1.00 90.56 92 ASN A N 1
ATOM 719 C CA . ASN A 1 92 ? -12.222 10.565 14.387 1.00 90.56 92 ASN A CA 1
ATOM 720 C C . ASN A 1 92 ? -11.942 9.553 15.498 1.00 90.56 92 ASN A C 1
ATOM 722 O O . ASN A 1 92 ? -11.779 8.350 15.300 1.00 90.56 92 ASN A O 1
ATOM 726 N N . LEU A 1 93 ? -11.882 10.055 16.730 1.00 86.38 93 LEU A N 1
ATOM 727 C CA . LEU A 1 93 ? -11.469 9.235 17.857 1.00 86.38 93 LEU A CA 1
ATOM 728 C C . LEU A 1 93 ? -12.521 8.220 18.321 1.00 86.38 93 LEU A C 1
ATOM 730 O O . LEU A 1 93 ? -12.152 7.310 19.067 1.00 86.38 93 LEU A O 1
ATOM 734 N N . GLU A 1 94 ? -13.757 8.362 17.838 1.00 91.00 94 GLU A N 1
ATOM 735 C CA . GLU A 1 94 ? -14.950 7.625 18.268 1.00 91.00 94 GLU A CA 1
ATOM 736 C C . GLU A 1 94 ? -15.457 6.601 17.235 1.00 91.00 94 GLU A C 1
ATOM 738 O O . GLU A 1 94 ? -16.407 5.866 17.515 1.00 91.00 94 GLU A O 1
ATOM 743 N N . THR A 1 95 ? -14.861 6.542 16.041 1.00 94.69 95 THR A N 1
ATOM 744 C CA . THR A 1 95 ? -15.243 5.611 14.967 1.00 94.69 95 THR A CA 1
ATOM 745 C C . THR A 1 95 ? -14.214 4.491 14.820 1.00 94.69 95 THR A C 1
ATOM 747 O O . THR A 1 95 ? -13.099 4.540 15.346 1.00 94.69 95 THR A O 1
ATOM 750 N N . LYS A 1 96 ? -14.626 3.409 14.155 1.00 96.00 96 LYS A N 1
ATOM 751 C CA . LYS A 1 96 ? -13.750 2.293 13.795 1.00 96.00 96 LYS A CA 1
ATOM 752 C C . LYS A 1 96 ? -14.259 1.573 12.566 1.00 96.00 96 LYS A C 1
ATOM 754 O O . LYS A 1 96 ? -15.448 1.638 12.275 1.00 96.00 96 LYS A O 1
ATOM 759 N N . TRP A 1 97 ? -13.388 0.840 11.895 1.00 96.50 97 TRP A N 1
ATOM 760 C CA . TRP A 1 97 ? -13.793 -0.203 10.965 1.00 96.50 97 TRP A CA 1
ATOM 761 C C . TRP A 1 97 ? -13.753 -1.554 11.675 1.00 96.50 97 TRP A C 1
ATOM 763 O O . TRP A 1 97 ? -12.755 -1.891 12.317 1.00 96.50 97 TRP A O 1
ATOM 773 N N . LEU A 1 98 ? -14.830 -2.322 11.534 1.00 97.19 98 LEU A N 1
ATOM 774 C CA . LEU A 1 98 ? -14.912 -3.724 11.921 1.00 97.19 98 LEU A CA 1
ATOM 775 C C . LEU A 1 98 ? -15.312 -4.545 10.701 1.00 97.19 98 LEU A C 1
ATOM 777 O O . LEU A 1 98 ? -16.215 -4.163 9.965 1.00 97.19 98 LEU A O 1
ATOM 781 N N . ASP A 1 99 ? -14.658 -5.685 10.502 1.00 97.62 99 ASP A N 1
ATOM 782 C CA . ASP A 1 99 ? -14.969 -6.598 9.404 1.00 97.62 99 ASP A CA 1
ATOM 783 C C . ASP A 1 99 ? -15.035 -8.041 9.910 1.00 97.62 99 ASP A C 1
ATOM 785 O O . ASP A 1 99 ? -14.092 -8.528 10.535 1.00 97.62 99 ASP A O 1
ATOM 789 N N . TYR A 1 100 ? -16.130 -8.744 9.626 1.00 97.00 100 TYR A N 1
ATOM 790 C CA . TYR A 1 100 ? -16.355 -10.133 10.040 1.00 97.00 100 TYR A CA 1
ATOM 791 C C . TYR A 1 100 ? -15.568 -11.161 9.212 1.00 97.00 100 TYR A C 1
ATOM 793 O O . TYR A 1 100 ? -15.571 -12.347 9.552 1.00 97.00 100 TYR A O 1
ATOM 801 N N . LYS A 1 101 ? -14.899 -10.732 8.135 1.00 95.56 101 LYS A N 1
ATOM 802 C CA . LYS A 1 101 ? -14.149 -11.593 7.20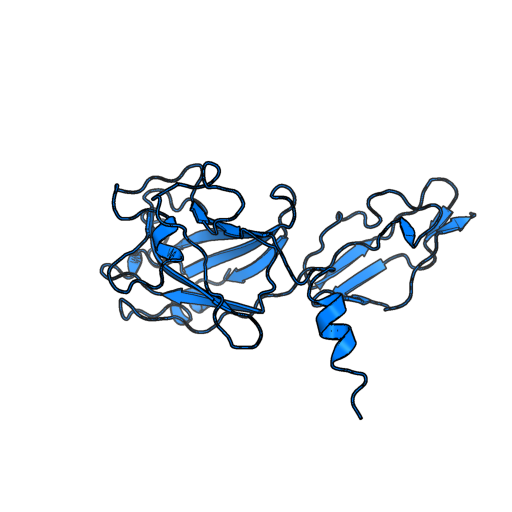8 1.00 95.56 101 LYS A CA 1
ATOM 803 C C . LYS A 1 101 ? -12.652 -11.268 7.148 1.00 95.56 101 LYS A C 1
ATOM 805 O O . LYS A 1 101 ? -11.907 -12.010 6.511 1.00 95.56 101 LYS A O 1
ATOM 810 N N . LYS A 1 102 ? -12.197 -10.202 7.818 1.00 93.88 102 LYS A N 1
ATOM 811 C CA . LYS A 1 102 ? -10.851 -9.609 7.673 1.00 93.88 102 LYS A CA 1
ATOM 812 C C . LYS A 1 102 ? -10.513 -9.237 6.230 1.00 93.88 102 LYS A C 1
ATOM 814 O O . LYS A 1 102 ? -9.370 -9.385 5.791 1.00 93.88 102 LYS A O 1
ATOM 819 N N . SER A 1 103 ? -11.513 -8.789 5.485 1.00 95.75 103 SER A N 1
ATOM 820 C CA . SER A 1 103 ? -11.350 -8.433 4.081 1.00 95.75 103 SER A CA 1
ATOM 821 C C . SER A 1 103 ? -10.338 -7.290 3.929 1.00 95.75 103 SER A C 1
ATOM 823 O O . SER A 1 103 ? -10.251 -6.438 4.813 1.00 95.75 103 SER A O 1
ATOM 825 N N . PRO A 1 104 ? -9.558 -7.223 2.835 1.00 96.38 104 PRO A N 1
ATOM 826 C CA . PRO A 1 104 ? -8.604 -6.136 2.643 1.00 96.38 104 PRO A CA 1
ATOM 827 C C . PRO A 1 104 ? -9.283 -4.765 2.599 1.00 96.38 104 PRO A C 1
ATOM 829 O O . PRO A 1 104 ? -10.331 -4.612 1.964 1.00 96.38 104 PRO A O 1
ATOM 832 N N . ALA A 1 105 ? -8.644 -3.757 3.193 1.00 96.06 105 ALA A N 1
ATOM 833 C CA . ALA A 1 105 ? -8.988 -2.362 2.935 1.00 96.06 105 ALA A CA 1
ATOM 834 C C . ALA A 1 105 ? -8.226 -1.880 1.711 1.00 96.06 105 ALA A C 1
ATOM 836 O O . ALA A 1 105 ? -7.007 -2.020 1.626 1.00 96.06 105 ALA A O 1
ATOM 837 N N . ILE A 1 106 ? -8.944 -1.259 0.791 1.00 96.88 106 ILE A N 1
ATOM 838 C CA . ILE A 1 106 ? -8.396 -0.541 -0.343 1.00 96.88 106 ILE A CA 1
ATOM 839 C C . ILE A 1 106 ? -8.573 0.941 -0.068 1.00 96.88 106 ILE A C 1
ATOM 841 O O . ILE A 1 106 ? -9.692 1.415 0.094 1.00 96.88 106 ILE A O 1
ATOM 845 N N . ILE A 1 107 ? -7.464 1.666 -0.080 1.00 96.25 107 ILE A N 1
ATOM 846 C CA . ILE A 1 107 ? -7.426 3.120 -0.018 1.00 96.25 107 ILE A CA 1
ATOM 847 C C . ILE A 1 107 ? -7.175 3.624 -1.433 1.00 96.25 107 ILE A C 1
ATOM 849 O O . ILE A 1 107 ? -6.191 3.241 -2.069 1.00 96.25 107 ILE A O 1
ATOM 853 N N . ARG A 1 108 ? -8.053 4.490 -1.931 1.00 95.19 108 ARG A N 1
ATOM 854 C CA . ARG A 1 108 ? -7.857 5.223 -3.182 1.00 95.19 108 ARG A CA 1
ATOM 855 C C . ARG A 1 108 ? -7.697 6.693 -2.853 1.00 95.19 108 ARG A C 1
ATOM 857 O O . ARG A 1 108 ? -8.595 7.294 -2.272 1.00 95.19 108 ARG A O 1
ATOM 864 N N . LEU A 1 109 ? -6.590 7.265 -3.297 1.00 93.56 109 LEU A N 1
ATOM 865 C CA . LEU A 1 109 ? -6.349 8.692 -3.224 1.00 93.56 109 LEU A CA 1
ATOM 866 C C . LEU A 1 109 ? -6.878 9.392 -4.481 1.00 93.56 109 LEU A C 1
ATOM 868 O O . LEU A 1 109 ? -6.718 8.904 -5.603 1.00 93.56 109 LEU A O 1
ATOM 872 N N . ALA A 1 110 ? -7.457 10.572 -4.300 1.00 92.12 110 ALA A N 1
ATOM 873 C CA . ALA A 1 110 ? -7.919 11.448 -5.370 1.00 92.12 110 ALA A CA 1
ATOM 874 C C . ALA A 1 110 ? -6.777 11.851 -6.316 1.00 92.12 110 ALA A C 1
ATOM 876 O O . ALA A 1 110 ? -6.944 12.007 -7.524 1.00 92.12 110 ALA A O 1
ATOM 877 N N . LYS A 1 111 ? -5.577 12.007 -5.752 1.00 89.94 111 LYS A N 1
ATOM 878 C CA . LYS A 1 111 ? -4.331 12.259 -6.479 1.00 89.94 111 LYS A CA 1
ATOM 879 C C . LYS A 1 111 ? -3.249 11.342 -5.940 1.00 89.94 111 LYS A C 1
ATOM 881 O O . LYS A 1 111 ? -3.252 11.027 -4.754 1.00 89.94 111 LYS A O 1
ATOM 886 N N . LYS A 1 112 ? -2.294 10.966 -6.793 1.00 90.25 112 LYS A N 1
ATOM 887 C CA . LYS A 1 112 ? -1.085 10.256 -6.358 1.00 90.25 112 LYS A CA 1
ATOM 888 C C . LYS A 1 112 ? -0.385 11.092 -5.283 1.00 90.25 112 LYS A C 1
ATOM 890 O O . LYS A 1 112 ? -0.087 12.261 -5.527 1.00 90.25 112 LYS A O 1
ATOM 895 N N . LYS A 1 113 ? -0.148 10.513 -4.104 1.00 88.62 113 LYS A N 1
ATOM 896 C CA . LYS A 1 113 ? 0.582 11.168 -3.006 1.00 88.62 113 LYS A CA 1
ATOM 897 C C . LYS A 1 113 ? 1.754 10.282 -2.590 1.00 88.62 113 LYS A C 1
ATOM 899 O O . LYS A 1 113 ? 1.616 9.059 -2.613 1.00 88.62 113 LYS A O 1
ATOM 904 N N . PRO A 1 114 ? 2.902 10.865 -2.223 1.00 88.56 114 PRO A N 1
ATOM 905 C CA . PRO A 1 114 ? 3.980 10.096 -1.639 1.00 88.56 114 PRO A CA 1
ATOM 906 C C . PRO A 1 114 ? 3.682 9.750 -0.182 1.00 88.56 114 PRO A C 1
ATOM 908 O O . PRO A 1 114 ? 3.022 10.512 0.525 1.00 88.56 114 PRO A O 1
ATOM 911 N N . ILE A 1 115 ? 4.199 8.607 0.270 1.00 90.81 115 ILE A N 1
ATOM 912 C CA . ILE A 1 115 ? 4.185 8.194 1.676 1.00 90.81 115 ILE A CA 1
ATOM 913 C C . ILE A 1 115 ? 5.537 7.587 2.052 1.00 90.81 115 ILE A C 1
ATOM 915 O O . ILE A 1 115 ? 6.210 6.978 1.227 1.00 90.81 115 ILE A O 1
ATOM 919 N N . HIS A 1 116 ? 5.939 7.759 3.307 1.00 92.06 116 HIS A N 1
ATOM 920 C CA . HIS A 1 116 ? 7.124 7.119 3.889 1.00 92.06 116 HIS A CA 1
ATOM 921 C C . HIS A 1 116 ? 6.768 6.231 5.070 1.00 92.06 116 HIS A C 1
ATOM 923 O O . HIS A 1 116 ? 7.430 5.219 5.298 1.00 92.06 116 HIS A O 1
ATOM 929 N N . ASN A 1 117 ? 5.739 6.609 5.826 1.00 96.69 117 ASN A N 1
ATOM 930 C CA . ASN A 1 117 ? 5.303 5.834 6.968 1.00 96.69 117 ASN A CA 1
ATOM 931 C C . ASN A 1 117 ? 3.789 5.726 6.996 1.00 96.69 117 ASN A C 1
ATOM 933 O O . ASN A 1 117 ? 3.076 6.563 6.440 1.00 96.69 117 ASN A O 1
ATOM 937 N N . TYR A 1 118 ? 3.320 4.723 7.716 1.00 98.00 118 TYR A N 1
ATOM 938 C CA . TYR A 1 118 ? 1.949 4.663 8.184 1.00 98.00 118 TYR A CA 1
ATOM 939 C C . TYR A 1 118 ? 1.927 4.150 9.625 1.00 98.00 118 TYR A C 1
ATOM 941 O O . TYR A 1 118 ? 2.913 3.591 10.111 1.00 98.00 118 TYR A O 1
ATOM 949 N N . ARG A 1 119 ? 0.810 4.336 10.316 1.00 98.06 119 ARG A N 1
ATOM 950 C CA . ARG A 1 119 ? 0.560 3.749 11.636 1.00 98.06 119 ARG A CA 1
ATOM 951 C C . ARG A 1 119 ? -0.914 3.426 11.793 1.00 98.06 119 ARG A C 1
ATOM 953 O O . ARG A 1 119 ? -1.752 3.991 11.097 1.00 98.06 119 ARG A O 1
ATOM 960 N N . LEU A 1 120 ? -1.209 2.508 12.703 1.00 97.88 120 LEU A N 1
ATOM 961 C CA . LEU A 1 120 ? -2.564 2.049 12.986 1.00 97.88 120 LEU A CA 1
ATOM 962 C C . LEU A 1 120 ? -2.995 2.562 14.355 1.00 97.88 120 LEU A C 1
ATOM 964 O O . LEU A 1 120 ? -2.178 2.625 15.276 1.00 97.88 120 LEU A O 1
ATOM 968 N N . ARG A 1 121 ? -4.277 2.875 14.514 1.00 97.81 121 ARG A N 1
ATOM 969 C CA . ARG A 1 121 ? -4.880 3.113 15.825 1.00 97.81 121 ARG A CA 1
ATOM 970 C C . ARG A 1 121 ? -5.753 1.933 16.213 1.00 97.81 121 ARG A C 1
ATOM 972 O O . ARG A 1 121 ? -6.610 1.504 15.440 1.00 97.81 121 ARG A O 1
ATOM 979 N N . THR A 1 122 ? -5.537 1.404 17.413 1.00 98.06 122 THR A N 1
ATOM 980 C CA . THR A 1 122 ? -6.373 0.330 17.956 1.00 98.06 122 THR A CA 1
ATOM 981 C C . THR A 1 122 ? -7.804 0.823 18.162 1.00 98.06 122 THR A C 1
ATOM 983 O O . THR A 1 122 ? -8.024 1.982 18.512 1.00 98.06 122 THR A O 1
ATOM 986 N N . ALA A 1 123 ? -8.783 -0.055 17.941 1.00 97.38 123 ALA A N 1
ATOM 987 C CA . ALA A 1 123 ? -10.191 0.240 18.206 1.00 97.38 123 ALA A CA 1
ATOM 988 C C . ALA A 1 123 ? -10.486 0.359 19.716 1.00 97.38 123 ALA A C 1
ATOM 990 O O . ALA A 1 123 ? -9.594 0.222 20.552 1.00 97.38 123 ALA A O 1
ATOM 991 N N . ASN A 1 124 ? -11.740 0.604 20.086 1.00 95.56 124 ASN A N 1
ATOM 992 C CA . ASN A 1 124 ? -12.150 0.896 21.463 1.00 95.56 124 ASN A CA 1
ATOM 993 C C . ASN A 1 124 ? -12.515 -0.330 22.329 1.00 95.56 124 ASN A C 1
ATOM 995 O O . ASN A 1 124 ? -12.570 -0.190 23.545 1.00 95.56 124 ASN A O 1
ATOM 999 N N . ASP A 1 125 ? -12.747 -1.511 21.749 1.00 90.38 125 ASP A N 1
ATOM 1000 C CA . ASP A 1 125 ? -13.261 -2.704 22.453 1.00 90.38 125 ASP A CA 1
ATOM 1001 C C . ASP A 1 125 ? -12.187 -3.787 22.709 1.00 90.38 125 ASP A C 1
ATOM 1003 O O . ASP A 1 125 ? -11.602 -3.817 23.786 1.00 90.38 125 ASP A O 1
ATOM 1007 N N . GLU A 1 126 ? -11.892 -4.667 21.745 1.00 95.75 126 GLU A N 1
ATOM 1008 C CA . GLU A 1 126 ? -11.238 -5.964 21.981 1.00 95.75 126 GLU A CA 1
ATOM 1009 C C . GLU A 1 126 ? -9.881 -6.119 21.277 1.00 95.75 126 GLU A C 1
ATOM 1011 O O . GLU A 1 126 ? -9.794 -6.192 20.048 1.00 95.75 126 GLU A O 1
ATOM 1016 N N . ALA A 1 127 ? -8.804 -6.266 22.056 1.00 97.69 127 ALA A N 1
ATOM 1017 C CA . ALA A 1 127 ? -7.440 -6.406 21.525 1.00 97.69 127 ALA A CA 1
ATOM 1018 C C . ALA A 1 127 ? -7.192 -7.701 20.750 1.00 97.69 127 ALA A C 1
ATOM 1020 O O . ALA A 1 127 ? -6.291 -7.762 19.914 1.00 97.69 127 ALA A O 1
ATOM 1021 N N . ILE A 1 128 ? -8.010 -8.727 20.986 1.00 97.75 128 ILE A N 1
ATOM 1022 C CA . ILE A 1 128 ? -7.937 -9.994 20.254 1.00 97.75 128 ILE A CA 1
ATOM 1023 C C . ILE A 1 128 ? -8.218 -9.837 18.751 1.00 97.75 128 ILE A C 1
ATOM 1025 O O . ILE A 1 128 ? -7.822 -10.694 17.966 1.00 97.75 128 ILE A O 1
ATOM 1029 N N . ARG A 1 129 ? -8.880 -8.743 18.353 1.00 97.75 129 ARG A N 1
ATOM 1030 C CA . ARG A 1 129 ? -9.289 -8.459 16.970 1.00 97.75 129 ARG A CA 1
ATOM 1031 C C . ARG A 1 129 ? -8.290 -7.607 16.189 1.00 97.75 129 ARG A C 1
ATOM 1033 O O . ARG A 1 129 ? -8.505 -7.345 15.008 1.00 97.75 129 ARG A O 1
ATOM 1040 N N . ASP A 1 130 ? -7.234 -7.138 16.848 1.00 98.25 130 ASP A N 1
ATOM 1041 C CA . ASP A 1 130 ? -6.253 -6.269 16.212 1.00 98.25 130 ASP A CA 1
ATOM 1042 C C . ASP A 1 130 ? -5.363 -7.087 15.255 1.00 98.25 130 ASP A C 1
ATOM 1044 O O . ASP A 1 130 ? -4.991 -8.221 15.590 1.00 98.25 130 ASP A O 1
ATOM 1048 N N . PRO A 1 131 ? -4.986 -6.538 14.085 1.00 98.00 131 PRO A N 1
ATOM 1049 C CA . PRO A 1 131 ? -4.065 -7.202 13.171 1.00 98.00 131 PRO A CA 1
ATOM 1050 C C . PRO A 1 131 ? -2.688 -7.327 13.821 1.00 98.00 131 PRO A C 1
ATOM 1052 O O . PRO A 1 131 ? -2.160 -6.359 14.362 1.00 98.00 131 PRO A O 1
ATOM 1055 N N . VAL A 1 132 ? -2.080 -8.508 13.737 1.00 98.06 132 VAL A N 1
ATOM 1056 C CA . VAL A 1 132 ? -0.677 -8.713 14.151 1.00 98.06 132 VAL A CA 1
ATOM 1057 C C . VAL A 1 132 ? 0.169 -9.291 13.027 1.00 98.06 132 VAL A C 1
ATOM 1059 O O . VAL A 1 132 ? 1.383 -9.144 13.048 1.00 98.06 132 VAL A O 1
ATOM 1062 N N . LEU A 1 133 ? -0.461 -9.875 12.006 1.00 98.62 133 LEU A N 1
ATOM 1063 C CA . LEU A 1 133 ? 0.184 -10.220 10.747 1.00 98.62 133 LEU A CA 1
ATOM 1064 C C . LEU A 1 133 ? -0.541 -9.511 9.610 1.00 98.62 133 LEU A C 1
ATOM 1066 O O . LEU A 1 133 ? -1.760 -9.642 9.476 1.00 98.62 133 LEU A O 1
ATOM 1070 N N . TRP A 1 134 ? 0.185 -8.762 8.789 1.00 98.62 134 TRP A N 1
ATOM 1071 C CA . TRP A 1 134 ? -0.404 -8.032 7.668 1.00 98.62 134 TRP A CA 1
ATOM 1072 C C . TRP A 1 134 ? 0.659 -7.609 6.652 1.00 98.62 134 TRP A C 1
ATOM 1074 O O . TRP A 1 134 ? 1.860 -7.611 6.931 1.00 98.62 134 TRP A O 1
ATOM 1084 N N . ASN A 1 135 ? 0.211 -7.180 5.476 1.00 98.50 135 ASN A N 1
ATOM 1085 C CA . ASN A 1 135 ? 1.045 -6.431 4.543 1.00 98.50 135 ASN A CA 1
ATOM 1086 C C . ASN A 1 135 ? 0.325 -5.176 4.043 1.00 98.50 135 ASN A C 1
ATOM 1088 O O . ASN A 1 135 ? -0.902 -5.135 3.947 1.00 98.50 135 ASN A O 1
ATOM 1092 N N . LEU A 1 136 ? 1.113 -4.146 3.743 1.00 98.56 136 LEU A N 1
ATOM 1093 C CA . LEU A 1 136 ? 0.667 -2.956 3.034 1.00 98.56 136 LEU A CA 1
ATOM 1094 C C . LEU A 1 136 ? 1.217 -3.013 1.611 1.00 98.56 136 LEU A C 1
ATOM 1096 O O . LEU A 1 136 ? 2.432 -3.093 1.405 1.00 98.56 136 LEU A O 1
ATOM 1100 N N . GLN A 1 137 ? 0.315 -2.948 0.639 1.00 98.12 137 GLN A N 1
ATOM 1101 C CA . GLN A 1 137 ? 0.639 -2.913 -0.781 1.00 98.12 137 GLN A CA 1
ATOM 1102 C C . GLN A 1 137 ? 0.341 -1.537 -1.361 1.00 98.12 137 GLN A C 1
ATOM 1104 O O . GLN A 1 137 ? -0.553 -0.837 -0.884 1.00 98.12 137 GLN A O 1
ATOM 1109 N N . GLY A 1 138 ? 1.050 -1.186 -2.426 1.00 96.00 138 GLY A N 1
ATOM 1110 C CA . GLY A 1 138 ? 0.797 0.004 -3.224 1.00 96.00 138 GLY A CA 1
ATOM 1111 C C . GLY A 1 138 ? 0.567 -0.343 -4.689 1.00 96.00 138 GLY A C 1
ATOM 1112 O O . GLY A 1 138 ? 1.069 -1.355 -5.178 1.00 96.00 138 GLY A O 1
ATOM 1113 N N . SER A 1 139 ? -0.191 0.498 -5.386 1.00 93.94 139 SER A N 1
ATOM 1114 C CA . SER A 1 139 ? -0.436 0.373 -6.819 1.00 93.94 139 SER A CA 1
ATOM 1115 C C . SER A 1 139 ? -0.655 1.743 -7.477 1.00 93.94 139 SER A C 1
ATOM 1117 O O . SER A 1 139 ? -1.315 2.621 -6.904 1.00 93.94 139 SER A O 1
ATOM 1119 N N . PRO A 1 140 ? -0.122 1.962 -8.689 1.00 88.25 140 PRO A N 1
ATOM 1120 C CA . PRO A 1 140 ? -0.418 3.160 -9.466 1.00 88.25 140 PRO A CA 1
ATOM 1121 C C . PRO A 1 140 ? -1.696 3.082 -10.293 1.00 88.25 140 PRO A C 1
ATOM 1123 O O . PRO A 1 140 ? -2.208 4.130 -10.678 1.00 88.25 140 PRO A O 1
ATOM 1126 N N . ASP A 1 141 ? -2.165 1.875 -10.599 1.00 89.00 141 ASP A N 1
ATOM 1127 C CA . ASP A 1 141 ? -3.144 1.598 -11.653 1.00 89.00 141 ASP A CA 1
ATOM 1128 C C . ASP A 1 141 ? -4.283 0.677 -11.196 1.00 89.00 141 ASP A C 1
ATOM 1130 O O . ASP A 1 141 ? -5.132 0.318 -12.004 1.00 89.00 141 ASP A O 1
ATOM 1134 N N . TYR A 1 142 ? -4.306 0.310 -9.909 1.00 92.94 142 TYR A N 1
ATOM 1135 C CA . TYR A 1 142 ? -5.261 -0.610 -9.287 1.00 92.94 142 TYR A CA 1
ATOM 1136 C C . TYR A 1 142 ? -5.141 -2.080 -9.733 1.00 92.94 142 TYR A C 1
ATOM 1138 O O . TYR A 1 142 ? -5.797 -2.959 -9.168 1.00 92.94 142 TYR A O 1
ATOM 1146 N N . VAL A 1 143 ? -4.261 -2.375 -10.689 1.00 91.75 143 VAL A N 1
ATOM 1147 C CA . VAL A 1 143 ? -4.076 -3.703 -11.284 1.00 91.75 143 VAL A CA 1
ATOM 1148 C C . VAL A 1 143 ? -2.795 -4.339 -10.762 1.00 91.75 143 VAL A C 1
ATOM 1150 O O . VAL A 1 143 ? -2.820 -5.453 -10.239 1.00 91.75 143 VAL A O 1
ATOM 1153 N N . ASN A 1 144 ? -1.683 -3.614 -10.849 1.00 89.81 144 ASN A N 1
ATOM 1154 C CA . ASN A 1 144 ? -0.368 -4.083 -10.448 1.00 89.81 144 ASN A CA 1
ATOM 1155 C C . ASN A 1 144 ? -0.079 -3.631 -9.018 1.00 89.81 144 ASN A C 1
ATOM 1157 O O . ASN A 1 144 ? 0.017 -2.434 -8.740 1.00 89.81 144 ASN A O 1
ATOM 1161 N N . TRP A 1 145 ? 0.045 -4.594 -8.106 1.00 95.12 145 TRP A N 1
ATOM 1162 C CA . TRP A 1 145 ? 0.248 -4.353 -6.680 1.00 95.12 145 TRP A CA 1
ATOM 1163 C C . TRP A 1 145 ? 1.619 -4.843 -6.237 1.00 95.12 145 TRP A C 1
ATOM 1165 O O . TRP A 1 145 ? 2.019 -5.961 -6.552 1.00 95.12 145 TRP A O 1
ATOM 1175 N N . VAL A 1 146 ? 2.309 -4.029 -5.445 1.00 94.88 146 VAL A N 1
ATOM 1176 C CA . VAL A 1 146 ? 3.611 -4.370 -4.868 1.00 94.88 146 VAL A CA 1
ATOM 1177 C C . VAL A 1 146 ? 3.564 -4.247 -3.351 1.00 94.88 146 VAL A C 1
ATOM 1179 O O . VAL A 1 146 ? 3.028 -3.277 -2.818 1.00 94.88 146 VAL A O 1
ATOM 1182 N N . ILE A 1 147 ? 4.127 -5.226 -2.640 1.00 97.19 147 ILE A N 1
ATOM 1183 C CA . ILE A 1 147 ? 4.272 -5.168 -1.180 1.00 97.19 147 ILE A CA 1
ATOM 1184 C C . ILE A 1 147 ? 5.304 -4.093 -0.830 1.00 97.19 147 ILE A C 1
ATOM 1186 O O . ILE A 1 147 ? 6.456 -4.177 -1.252 1.00 97.19 147 ILE A O 1
ATOM 1190 N N . MET A 1 148 ? 4.892 -3.112 -0.030 1.00 97.00 148 MET A N 1
ATOM 1191 C CA . MET A 1 148 ? 5.742 -2.020 0.455 1.00 97.00 148 MET A CA 1
ATOM 1192 C C . MET A 1 148 ? 6.136 -2.215 1.921 1.00 97.00 148 MET A C 1
ATOM 1194 O O . MET A 1 148 ? 7.175 -1.735 2.354 1.00 97.00 148 MET A O 1
ATOM 1198 N N . HIS A 1 149 ? 5.325 -2.917 2.710 1.00 97.88 149 HIS A N 1
ATOM 1199 C CA . HIS A 1 149 ? 5.661 -3.270 4.087 1.00 97.88 149 HIS A CA 1
ATOM 1200 C C . HIS A 1 149 ? 4.961 -4.568 4.483 1.00 97.88 149 HIS A C 1
ATOM 1202 O O . HIS A 1 149 ? 3.866 -4.859 4.001 1.00 97.88 149 HIS A O 1
ATOM 1208 N N . GLU A 1 150 ? 5.587 -5.347 5.359 1.00 98.19 150 GLU A N 1
ATOM 1209 C CA . GLU A 1 150 ? 5.107 -6.663 5.760 1.00 98.19 150 GLU A CA 1
ATOM 1210 C C . GLU A 1 150 ? 5.498 -6.954 7.208 1.00 98.19 150 GLU A C 1
ATOM 1212 O O . GLU A 1 150 ? 6.664 -6.840 7.586 1.00 98.19 150 GLU A O 1
ATOM 1217 N N . VAL A 1 151 ? 4.514 -7.370 8.003 1.00 98.38 151 VAL A N 1
ATOM 1218 C CA . VAL A 1 151 ? 4.716 -7.945 9.332 1.00 98.38 151 VAL A CA 1
ATOM 1219 C C . VAL A 1 151 ? 4.286 -9.402 9.254 1.00 98.38 151 VAL A C 1
ATOM 1221 O O . VAL A 1 151 ? 3.103 -9.719 9.321 1.00 98.38 151 VAL A O 1
ATOM 1224 N N . ALA A 1 152 ? 5.265 -10.287 9.063 1.00 97.75 152 ALA A N 1
ATOM 1225 C CA . ALA A 1 152 ? 5.057 -11.732 8.916 1.00 97.75 152 ALA A CA 1
ATOM 1226 C C . ALA A 1 152 ? 5.458 -12.537 10.169 1.00 97.75 152 ALA A C 1
ATOM 1228 O O . ALA A 1 152 ? 5.254 -13.746 10.225 1.00 97.75 152 ALA A O 1
ATOM 1229 N N . ASN A 1 153 ? 6.032 -11.882 11.184 1.00 98.12 153 ASN A N 1
ATOM 1230 C CA . ASN A 1 153 ? 6.385 -12.509 12.456 1.00 98.12 153 ASN A CA 1
ATOM 1231 C C . ASN A 1 153 ? 5.379 -12.099 13.539 1.00 98.12 153 ASN A C 1
ATOM 1233 O O . ASN A 1 153 ? 5.258 -10.917 13.858 1.00 98.12 153 ASN A O 1
ATOM 1237 N N . ARG A 1 154 ? 4.687 -13.085 14.120 1.00 97.25 154 ARG A N 1
ATOM 1238 C CA . ARG A 1 154 ? 3.604 -12.859 15.087 1.00 97.25 154 ARG A CA 1
ATOM 1239 C C . ARG A 1 154 ? 4.084 -12.137 16.341 1.00 97.25 154 ARG A C 1
ATOM 1241 O O . ARG A 1 154 ? 3.483 -11.143 16.726 1.00 97.25 154 ARG A O 1
ATOM 1248 N N . THR A 1 155 ? 5.185 -12.589 16.940 1.00 98.12 155 THR A N 1
ATOM 1249 C CA . THR A 1 155 ? 5.746 -11.974 18.153 1.00 98.12 155 THR A CA 1
ATOM 1250 C C . THR A 1 155 ? 6.125 -10.514 17.917 1.00 98.12 155 THR A C 1
ATOM 1252 O O . THR A 1 155 ? 5.879 -9.664 18.770 1.00 98.12 155 THR A O 1
ATOM 1255 N N . LEU A 1 156 ? 6.678 -10.201 16.740 1.00 97.75 156 LEU A N 1
ATOM 1256 C CA . LEU A 1 156 ? 6.944 -8.821 16.344 1.00 97.75 156 LEU A CA 1
ATOM 1257 C C . LEU A 1 156 ? 5.639 -8.022 16.219 1.00 97.75 156 LEU A C 1
ATOM 1259 O O . LEU A 1 156 ? 5.531 -6.946 16.796 1.00 97.75 156 LEU A O 1
ATOM 1263 N N . GLY A 1 157 ? 4.640 -8.544 15.509 1.00 97.81 157 GLY A N 1
ATOM 1264 C CA . GLY A 1 157 ? 3.347 -7.880 15.346 1.00 97.81 157 GLY A CA 1
ATOM 1265 C C . GLY A 1 157 ? 2.625 -7.596 16.660 1.00 97.81 157 GLY A C 1
ATOM 1266 O O . GLY A 1 157 ? 2.145 -6.486 16.880 1.00 97.81 157 GLY A O 1
ATOM 1267 N N . GLU A 1 158 ? 2.618 -8.567 17.572 1.00 97.75 158 GLU A N 1
ATOM 1268 C CA . GLU A 1 158 ? 2.034 -8.430 18.908 1.00 97.75 158 GLU A CA 1
ATOM 1269 C C . GLU A 1 158 ? 2.721 -7.352 19.748 1.00 97.75 158 GLU A C 1
ATOM 1271 O O . GLU A 1 158 ? 2.039 -6.695 20.537 1.00 97.75 158 GLU A O 1
ATOM 1276 N N . ALA A 1 159 ? 4.031 -7.155 19.560 1.00 97.75 159 ALA A N 1
ATOM 1277 C CA . ALA A 1 159 ? 4.809 -6.102 20.206 1.00 97.75 159 ALA A CA 1
ATOM 1278 C C . ALA A 1 159 ? 4.632 -4.723 19.542 1.00 97.75 159 ALA A C 1
ATOM 1280 O O . ALA A 1 159 ? 4.726 -3.698 20.215 1.00 97.75 159 ALA A O 1
ATOM 1281 N N . LEU A 1 160 ? 4.385 -4.683 18.229 1.00 97.50 160 LEU A N 1
ATOM 1282 C CA . LEU A 1 160 ? 4.204 -3.448 17.460 1.00 97.50 160 LEU A CA 1
ATOM 1283 C C . LEU A 1 160 ? 2.819 -2.816 17.651 1.00 97.50 160 LEU A C 1
ATOM 1285 O O . LEU A 1 160 ? 2.686 -1.591 17.555 1.00 97.50 160 LEU A O 1
ATOM 1289 N N . VAL A 1 161 ? 1.793 -3.635 17.895 1.00 97.75 161 VAL A N 1
ATOM 1290 C CA . VAL A 1 161 ? 0.410 -3.183 18.080 1.00 97.75 161 VAL A CA 1
ATOM 1291 C C . VAL A 1 161 ? 0.074 -3.164 19.576 1.00 97.75 161 VAL A C 1
ATOM 1293 O O . VAL A 1 161 ? 0.120 -4.216 20.216 1.00 97.75 161 VAL A O 1
ATOM 1296 N N . PRO A 1 162 ? -0.262 -2.002 20.166 1.00 97.50 162 PRO A N 1
ATOM 1297 C CA . PRO A 1 162 ? -0.448 -1.878 21.609 1.00 97.50 162 PRO A CA 1
ATOM 1298 C C . PRO A 1 162 ? -1.695 -2.621 22.107 1.00 97.50 162 PRO A C 1
ATOM 1300 O O . PRO A 1 162 ? -2.676 -2.768 21.387 1.00 97.50 162 PRO A O 1
ATOM 1303 N N . LEU A 1 163 ? -1.678 -3.051 23.374 1.00 97.44 163 LEU A N 1
ATOM 1304 C CA . LEU A 1 163 ? -2.870 -3.594 24.044 1.00 97.44 163 LEU A CA 1
ATOM 1305 C C . LEU A 1 163 ? -3.824 -2.492 24.524 1.00 97.44 163 LEU A C 1
ATOM 1307 O O . LEU A 1 163 ? -5.031 -2.719 24.612 1.00 97.44 163 LEU A O 1
ATOM 1311 N N . ASN A 1 164 ? -3.299 -1.296 24.811 1.00 97.62 164 ASN A N 1
ATOM 1312 C CA . ASN A 1 164 ? -4.127 -0.143 25.146 1.00 97.62 164 ASN A CA 1
ATOM 1313 C C . ASN A 1 164 ? -5.040 0.195 23.959 1.00 97.62 164 ASN A C 1
ATOM 1315 O O . ASN A 1 164 ? -4.597 0.263 22.809 1.00 97.62 164 ASN A O 1
ATOM 1319 N N . ARG A 1 165 ? -6.326 0.398 24.249 1.00 96.50 165 ARG A N 1
ATOM 1320 C CA . ARG A 1 165 ? -7.346 0.736 23.250 1.00 96.50 165 ARG A CA 1
ATOM 1321 C C . ARG A 1 165 ? -7.226 2.193 22.814 1.00 96.50 165 ARG A C 1
ATOM 1323 O O . ARG A 1 165 ? -6.607 3.002 23.512 1.00 96.50 165 ARG A O 1
ATOM 1330 N N . SER A 1 166 ? -7.789 2.522 21.654 1.00 96.25 166 SER A N 1
ATOM 1331 C CA . SER A 1 166 ? -7.787 3.885 21.100 1.00 96.25 166 SER A CA 1
ATOM 1332 C C . SER A 1 166 ? -6.386 4.512 20.989 1.00 96.25 166 SER A C 1
ATOM 1334 O O . SER A 1 166 ? -6.242 5.736 21.040 1.00 96.25 166 SER A O 1
ATOM 1336 N N . THR A 1 167 ? -5.350 3.681 20.839 1.00 97.25 167 THR A N 1
ATOM 1337 C CA . THR A 1 167 ? -3.934 4.061 20.933 1.00 97.25 167 THR A CA 1
ATOM 1338 C C . THR A 1 167 ? -3.220 3.811 19.608 1.00 97.25 167 THR A C 1
ATOM 1340 O O . THR A 1 167 ? -3.419 2.784 18.961 1.00 97.25 167 THR A O 1
ATOM 1343 N N . TRP A 1 168 ? -2.374 4.758 19.204 1.00 97.75 168 TRP A N 1
ATOM 1344 C CA . TRP A 1 168 ? -1.537 4.628 18.015 1.00 97.75 168 TRP A CA 1
ATOM 1345 C C . TRP A 1 168 ? -0.410 3.612 18.229 1.00 97.75 168 TRP A C 1
ATOM 1347 O O . TRP A 1 168 ? 0.251 3.615 19.268 1.00 97.75 168 TRP A O 1
ATOM 1357 N N . SER A 1 169 ? -0.153 2.786 17.219 1.00 97.62 169 SER A N 1
ATOM 1358 C CA . SER A 1 169 ? 1.079 2.011 17.107 1.00 97.62 169 SER A CA 1
ATOM 1359 C C . SER A 1 169 ? 2.295 2.924 16.915 1.00 97.62 169 SER A C 1
ATOM 1361 O O . SER A 1 169 ? 2.178 4.136 16.702 1.00 97.62 169 SER A O 1
ATOM 1363 N N . THR A 1 170 ? 3.485 2.321 16.907 1.00 94.75 170 THR A N 1
ATOM 1364 C CA . THR A 1 170 ? 4.658 2.974 16.313 1.00 94.75 170 THR A CA 1
ATOM 1365 C C . THR A 1 170 ? 4.427 3.281 14.826 1.00 94.75 170 THR A C 1
ATOM 1367 O O . THR A 1 170 ? 3.502 2.753 14.200 1.00 94.75 170 THR A O 1
ATOM 1370 N N . ASN A 1 171 ? 5.293 4.117 14.256 1.00 96.44 171 ASN A N 1
ATOM 1371 C CA . ASN A 1 171 ? 5.357 4.325 12.816 1.00 96.44 171 ASN A CA 1
ATOM 1372 C C . ASN A 1 171 ? 6.016 3.123 12.137 1.00 96.44 171 ASN A C 1
ATOM 1374 O O . ASN A 1 171 ? 7.112 2.704 12.512 1.00 96.44 171 ASN A O 1
ATOM 1378 N N . PHE A 1 172 ? 5.365 2.619 11.097 1.00 97.62 172 PHE A N 1
ATOM 1379 C CA . PHE A 1 172 ? 5.905 1.619 10.191 1.00 97.62 172 PHE A CA 1
ATOM 1380 C C . PHE A 1 172 ? 6.477 2.322 8.967 1.00 97.62 172 PHE A C 1
ATOM 1382 O O . PHE A 1 172 ? 5.749 3.013 8.252 1.00 97.62 172 PHE A O 1
ATOM 1389 N N . THR A 1 173 ? 7.773 2.152 8.723 1.00 96.25 173 THR A N 1
ATOM 1390 C CA . THR A 1 173 ? 8.421 2.676 7.519 1.00 96.25 173 THR A CA 1
ATOM 1391 C C . THR A 1 173 ? 8.219 1.705 6.370 1.00 96.25 173 THR A C 1
ATOM 1393 O O . THR A 1 173 ? 8.488 0.512 6.497 1.00 96.25 173 THR A O 1
ATOM 1396 N N . ILE A 1 174 ? 7.756 2.227 5.241 1.00 95.31 174 ILE A N 1
ATOM 1397 C CA . ILE A 1 174 ? 7.575 1.429 4.034 1.00 95.31 174 ILE A CA 1
ATOM 1398 C C . ILE A 1 174 ? 8.854 1.407 3.199 1.00 95.31 174 ILE A C 1
ATOM 1400 O O . ILE A 1 174 ? 9.652 2.348 3.186 1.00 95.31 174 ILE A O 1
ATOM 1404 N N . GLU A 1 175 ? 8.978 0.357 2.411 1.00 94.19 175 GLU A N 1
ATOM 1405 C CA . GLU A 1 175 ? 9.936 0.238 1.334 1.00 94.19 175 GLU A CA 1
ATOM 1406 C C . GLU A 1 175 ? 9.318 0.743 0.025 1.00 94.19 175 GLU A C 1
ATOM 1408 O O . GLU A 1 175 ? 8.329 0.204 -0.475 1.00 94.19 175 GLU A O 1
ATOM 1413 N N . ILE A 1 176 ? 9.896 1.812 -0.527 1.00 90.56 176 ILE A N 1
ATOM 1414 C CA . ILE A 1 176 ? 9.366 2.471 -1.725 1.00 90.56 176 ILE A CA 1
ATOM 1415 C C . ILE A 1 176 ? 9.720 1.635 -2.968 1.00 90.56 176 ILE A C 1
ATOM 1417 O O . ILE A 1 176 ? 10.907 1.359 -3.186 1.00 90.56 176 ILE A O 1
ATOM 1421 N N . PRO A 1 177 ? 8.737 1.237 -3.794 1.00 92.12 177 PRO A N 1
ATOM 1422 C CA . PRO A 1 177 ? 8.986 0.454 -4.996 1.00 92.12 177 PRO A CA 1
ATOM 1423 C C . PRO A 1 177 ? 9.661 1.287 -6.090 1.00 92.12 177 PRO A C 1
ATOM 1425 O O . PRO A 1 177 ? 9.625 2.517 -6.069 1.00 92.12 177 PRO A O 1
ATOM 1428 N N . CYS A 1 178 ? 10.255 0.612 -7.070 1.00 89.44 178 CYS A N 1
ATOM 1429 C CA . CYS A 1 178 ? 10.816 1.243 -8.265 1.00 89.44 178 CYS A CA 1
ATOM 1430 C C . CYS A 1 178 ? 9.891 1.028 -9.458 1.00 89.44 178 CYS A C 1
ATOM 1432 O O . CYS A 1 178 ? 9.190 0.021 -9.515 1.00 89.44 178 CYS A O 1
ATOM 1434 N N . TYR A 1 179 ? 9.943 1.933 -10.433 1.00 88.88 179 TYR A N 1
ATOM 1435 C CA . TYR A 1 179 ? 9.427 1.631 -11.767 1.00 88.88 179 TYR A CA 1
ATOM 1436 C C . TYR A 1 179 ? 10.522 1.043 -12.636 1.00 88.88 179 TYR A C 1
ATOM 1438 O O . TYR A 1 179 ? 11.683 1.455 -12.531 1.00 88.88 179 TYR A O 1
ATOM 1446 N N . ALA A 1 180 ? 10.133 0.126 -13.514 1.00 89.00 180 ALA A N 1
ATOM 1447 C CA . ALA A 1 180 ? 10.969 -0.294 -14.617 1.00 89.00 180 ALA A CA 1
ATOM 1448 C C . ALA A 1 180 ? 11.368 0.930 -15.467 1.00 89.00 180 ALA A C 1
ATOM 1450 O O . ALA A 1 180 ? 10.626 1.917 -15.557 1.00 89.00 180 ALA A O 1
ATOM 1451 N N . PRO A 1 181 ? 12.557 0.922 -16.089 1.00 88.00 181 PRO A N 1
ATOM 1452 C CA . PRO A 1 181 ? 12.954 2.006 -16.973 1.00 88.00 181 PRO A CA 1
ATOM 1453 C C . PRO A 1 181 ? 11.957 2.200 -18.122 1.00 88.00 181 PRO A C 1
ATOM 1455 O O . PRO A 1 181 ? 11.500 1.245 -18.739 1.00 88.00 181 PRO A O 1
ATOM 1458 N N . THR A 1 182 ? 11.628 3.440 -18.464 1.00 84.12 182 THR A N 1
ATOM 1459 C CA . THR A 1 182 ? 10.681 3.694 -19.557 1.00 84.12 182 THR A CA 1
ATOM 1460 C C . THR A 1 182 ? 11.334 3.423 -20.914 1.00 84.12 182 THR A C 1
ATOM 1462 O O . THR A 1 182 ? 12.402 3.972 -21.194 1.00 84.12 182 THR A O 1
ATOM 1465 N N . GLN A 1 183 ? 10.652 2.680 -21.796 1.00 83.19 183 GLN A N 1
ATOM 1466 C CA . GLN A 1 183 ? 11.115 2.389 -23.168 1.00 83.19 183 GLN A CA 1
ATOM 1467 C C . GLN A 1 183 ? 11.503 3.643 -23.976 1.00 83.19 183 GLN A C 1
ATOM 1469 O O . GLN A 1 183 ? 12.372 3.589 -24.839 1.00 83.19 183 GLN A O 1
ATOM 1474 N N . ALA A 1 184 ? 10.916 4.804 -23.656 1.00 82.31 184 ALA A N 1
ATOM 1475 C CA . ALA A 1 184 ? 11.239 6.092 -24.275 1.00 82.31 184 ALA A CA 1
ATOM 1476 C C . ALA A 1 184 ? 12.728 6.475 -24.160 1.00 82.31 184 ALA A C 1
ATOM 1478 O O . ALA A 1 184 ? 13.217 7.277 -24.951 1.00 82.31 184 ALA A O 1
ATOM 1479 N N . PHE A 1 185 ? 13.442 5.902 -23.187 1.00 85.56 185 PHE A N 1
ATOM 1480 C CA . PHE A 1 185 ? 14.865 6.142 -22.955 1.00 85.56 185 PHE A CA 1
ATOM 1481 C C . PHE A 1 185 ? 15.750 4.945 -23.325 1.00 85.56 185 PHE A C 1
ATOM 1483 O O . PHE A 1 185 ? 16.962 5.027 -23.148 1.00 85.56 185 PHE A O 1
ATOM 1490 N N . ILE A 1 186 ? 15.171 3.845 -23.821 1.00 89.38 186 ILE A N 1
ATOM 1491 C CA . ILE A 1 186 ? 15.892 2.610 -24.154 1.00 89.38 186 ILE A CA 1
ATOM 1492 C C . ILE A 1 186 ? 15.415 2.126 -25.529 1.00 89.38 186 ILE A C 1
ATOM 1494 O O . ILE A 1 186 ? 14.474 1.334 -25.626 1.00 89.38 186 ILE A O 1
ATOM 1498 N N . PRO A 1 187 ? 16.036 2.604 -26.618 1.00 93.50 187 PRO A N 1
ATOM 1499 C CA . PRO A 1 187 ? 15.729 2.126 -27.959 1.00 93.50 187 PRO A CA 1
ATOM 1500 C C . PRO A 1 187 ? 15.861 0.601 -28.059 1.00 93.50 187 PRO A C 1
ATOM 1502 O O . PRO A 1 187 ? 16.749 0.016 -27.444 1.00 93.50 187 PRO A O 1
ATOM 1505 N N . ASN A 1 188 ? 14.998 -0.027 -28.862 1.00 95.69 188 ASN A N 1
ATOM 1506 C CA . ASN A 1 188 ? 14.943 -1.482 -29.064 1.00 95.69 188 ASN A CA 1
ATOM 1507 C C . ASN A 1 188 ? 14.615 -2.299 -27.801 1.00 95.69 188 ASN A C 1
ATOM 1509 O O . ASN A 1 188 ? 14.971 -3.473 -27.717 1.00 95.69 188 ASN A O 1
ATOM 1513 N N . SER A 1 189 ? 13.910 -1.699 -26.840 1.00 94.81 189 SER A N 1
ATOM 1514 C CA . SER A 1 189 ? 13.298 -2.408 -25.713 1.00 94.81 189 SER A CA 1
ATOM 1515 C C . SER A 1 189 ? 11.785 -2.604 -25.916 1.00 94.81 189 SER A C 1
ATOM 1517 O O . SER A 1 189 ? 11.175 -1.890 -26.724 1.00 94.81 189 SER A O 1
ATOM 1519 N N . PRO A 1 190 ? 11.167 -3.577 -25.225 1.00 94.50 190 PRO A N 1
ATOM 1520 C CA . PRO A 1 190 ? 9.713 -3.710 -25.147 1.00 94.50 190 PRO A CA 1
ATOM 1521 C C . PRO A 1 190 ? 9.083 -2.652 -24.222 1.00 94.50 190 PRO A C 1
ATOM 1523 O O . PRO A 1 190 ? 9.772 -1.975 -23.463 1.00 94.50 190 PRO A O 1
ATOM 1526 N N . ASN A 1 191 ? 7.746 -2.547 -24.227 1.00 88.75 191 ASN A N 1
ATOM 1527 C CA . ASN A 1 191 ? 7.017 -1.572 -23.397 1.00 88.75 191 ASN A CA 1
ATOM 1528 C C . ASN A 1 191 ? 7.265 -1.749 -21.887 1.00 88.75 191 ASN A C 1
ATOM 1530 O O . ASN A 1 191 ? 7.379 -0.763 -21.165 1.00 88.75 191 ASN A O 1
ATOM 1534 N N . ILE A 1 192 ? 7.372 -2.999 -21.426 1.00 90.25 192 ILE A N 1
ATOM 1535 C CA . ILE A 1 192 ? 7.805 -3.340 -20.068 1.00 90.25 192 ILE A CA 1
ATOM 1536 C C . ILE A 1 192 ? 9.246 -3.830 -20.159 1.00 90.25 192 ILE A C 1
ATOM 1538 O O . ILE A 1 192 ? 9.511 -4.883 -20.729 1.00 90.25 192 ILE A O 1
ATOM 1542 N N . THR A 1 193 ? 10.168 -3.067 -19.588 1.00 93.56 193 THR A N 1
ATOM 1543 C CA . THR A 1 193 ? 11.617 -3.242 -19.775 1.00 93.56 193 THR A CA 1
ATOM 1544 C C . THR A 1 193 ? 12.281 -4.133 -18.721 1.00 93.56 193 THR A C 1
ATOM 1546 O O . THR A 1 193 ? 13.486 -4.380 -18.800 1.00 93.56 193 THR A O 1
ATOM 1549 N N . CYS A 1 194 ? 11.504 -4.613 -17.748 1.00 93.81 194 CYS A N 1
ATOM 1550 C CA . CYS A 1 194 ? 11.909 -5.580 -16.733 1.00 93.81 194 CYS A CA 1
ATOM 1551 C C . CYS A 1 194 ? 11.012 -6.816 -16.822 1.00 93.81 194 CYS A C 1
ATOM 1553 O O . CYS A 1 194 ? 9.788 -6.691 -16.868 1.00 93.81 194 CYS A O 1
ATOM 1555 N N . GLN A 1 195 ? 11.595 -8.010 -16.794 1.00 96.06 195 GLN A N 1
ATOM 1556 C CA . GLN A 1 195 ? 10.842 -9.267 -16.832 1.00 96.06 195 GLN A CA 1
ATOM 1557 C C . GLN A 1 195 ? 9.836 -9.395 -15.678 1.00 96.06 195 GLN A C 1
ATOM 1559 O O . GLN A 1 195 ? 8.778 -10.000 -15.830 1.00 96.06 195 GLN A O 1
ATOM 1564 N N . GLU A 1 196 ? 10.157 -8.810 -14.529 1.00 94.62 196 GLU A N 1
ATOM 1565 C CA . GLU A 1 196 ? 9.366 -8.835 -13.302 1.00 94.62 196 GLU A CA 1
ATOM 1566 C C . GLU A 1 196 ? 8.150 -7.896 -13.346 1.00 94.62 196 GLU A C 1
ATOM 1568 O O . GLU A 1 196 ? 7.313 -7.944 -12.446 1.00 94.62 196 GLU A O 1
ATOM 1573 N N . GLY A 1 197 ? 8.027 -7.068 -14.386 1.00 91.75 197 GLY A N 1
ATOM 1574 C CA . GLY A 1 197 ? 6.934 -6.116 -14.553 1.00 91.75 197 GLY A CA 1
ATOM 1575 C C . GLY A 1 197 ? 7.367 -4.659 -14.400 1.00 91.75 197 GLY A C 1
ATOM 1576 O O . GLY A 1 197 ? 8.540 -4.341 -14.215 1.00 91.75 197 GLY A O 1
ATOM 1577 N N . ASP A 1 198 ? 6.390 -3.758 -14.501 1.00 88.31 198 ASP A N 1
ATOM 1578 C CA . ASP A 1 198 ? 6.634 -2.310 -14.528 1.00 88.31 198 ASP A CA 1
ATOM 1579 C C . ASP A 1 198 ? 6.838 -1.695 -13.133 1.00 88.31 198 ASP A C 1
ATOM 1581 O O . ASP A 1 198 ? 7.465 -0.650 -13.002 1.00 88.31 198 ASP A O 1
ATOM 1585 N N . ILE A 1 199 ? 6.359 -2.349 -12.070 1.00 90.12 199 ILE A N 1
ATOM 1586 C CA . ILE A 1 199 ? 6.562 -1.922 -10.680 1.00 90.12 199 ILE A CA 1
ATOM 1587 C C . ILE A 1 199 ? 7.265 -3.018 -9.878 1.00 90.12 199 ILE A C 1
ATOM 1589 O O . ILE A 1 199 ? 6.838 -4.169 -9.847 1.00 90.12 199 ILE A O 1
ATOM 1593 N N . LEU A 1 200 ? 8.359 -2.651 -9.216 1.00 92.19 200 LEU A N 1
ATOM 1594 C CA . LEU A 1 200 ? 9.314 -3.570 -8.602 1.00 92.19 200 LEU A CA 1
ATOM 1595 C C . LEU A 1 200 ? 9.364 -3.354 -7.090 1.00 92.19 200 LEU A C 1
ATOM 1597 O O . LEU A 1 200 ? 9.439 -2.215 -6.620 1.00 92.19 200 LEU A O 1
ATOM 1601 N N . ARG A 1 201 ? 9.370 -4.443 -6.315 1.00 95.00 201 ARG A N 1
ATOM 1602 C CA . ARG A 1 201 ? 9.540 -4.382 -4.853 1.00 95.00 201 ARG A CA 1
ATOM 1603 C C . ARG A 1 201 ? 10.948 -3.875 -4.530 1.00 95.00 201 ARG A C 1
ATOM 1605 O O . ARG A 1 201 ? 11.922 -4.313 -5.132 1.00 95.00 201 ARG A O 1
ATOM 1612 N N . SER A 1 202 ? 11.085 -2.989 -3.544 1.00 94.38 202 SER A N 1
ATOM 1613 C CA . SER A 1 202 ? 12.416 -2.624 -3.028 1.00 94.38 202 SER A CA 1
ATOM 1614 C C . SER A 1 202 ? 13.170 -3.887 -2.593 1.00 94.38 202 SER A C 1
ATOM 1616 O O . SER A 1 202 ? 12.612 -4.751 -1.917 1.00 94.38 202 SER A O 1
ATOM 1618 N N . GLY A 1 203 ? 14.429 -4.003 -2.996 1.00 94.94 203 GLY A N 1
ATOM 1619 C CA . GLY A 1 203 ? 15.269 -5.180 -2.798 1.00 94.94 203 GLY A CA 1
ATOM 1620 C C . GLY A 1 203 ? 15.145 -6.251 -3.887 1.00 94.94 203 GLY A C 1
ATOM 1621 O O . GLY A 1 203 ? 15.930 -7.196 -3.859 1.00 94.94 203 GLY A O 1
ATOM 1622 N N . SER A 1 204 ? 14.208 -6.135 -4.838 1.00 96.12 204 SER A N 1
ATOM 1623 C CA . SER A 1 204 ? 14.101 -7.072 -5.962 1.00 96.12 204 SER A CA 1
ATOM 1624 C C . SER A 1 204 ? 14.992 -6.677 -7.137 1.00 96.12 204 SER A C 1
ATOM 1626 O O . SER A 1 204 ? 15.374 -5.516 -7.304 1.00 96.12 204 SER A O 1
ATOM 1628 N N . ASN A 1 205 ? 15.284 -7.658 -7.985 1.00 96.94 205 ASN A N 1
ATOM 1629 C CA . ASN A 1 205 ? 15.961 -7.435 -9.252 1.00 96.94 205 ASN A CA 1
ATOM 1630 C C . ASN A 1 205 ? 14.949 -7.113 -10.360 1.00 96.94 205 ASN A C 1
ATOM 1632 O O . ASN A 1 205 ? 13.822 -7.598 -10.341 1.00 96.94 205 ASN A O 1
ATOM 1636 N N . CYS A 1 206 ? 15.391 -6.296 -11.305 1.00 95.12 206 CYS A N 1
ATOM 1637 C CA . CYS A 1 206 ? 14.847 -6.139 -12.640 1.00 95.12 206 CYS A CA 1
ATOM 1638 C C . CYS A 1 206 ? 15.788 -6.857 -13.605 1.00 95.12 206 CYS A C 1
ATOM 1640 O O . CYS A 1 206 ? 16.934 -6.435 -13.786 1.00 95.12 206 CYS A O 1
ATOM 1642 N N . THR A 1 207 ? 15.314 -7.933 -14.215 1.00 97.12 207 THR A N 1
ATOM 1643 C CA . THR A 1 207 ? 15.964 -8.592 -15.342 1.00 97.12 207 THR A CA 1
ATOM 1644 C C . THR A 1 207 ? 15.612 -7.811 -16.597 1.00 97.12 207 THR A C 1
ATOM 1646 O O . THR A 1 207 ? 14.452 -7.758 -17.004 1.00 97.12 207 THR A O 1
ATOM 1649 N N . THR A 1 208 ? 16.603 -7.142 -17.173 1.00 96.38 208 THR A N 1
ATOM 1650 C CA . THR A 1 208 ? 16.392 -6.199 -18.274 1.00 96.38 208 THR A CA 1
ATOM 1651 C C . THR A 1 208 ? 16.016 -6.920 -19.565 1.00 96.38 208 THR A C 1
ATOM 1653 O O . THR A 1 208 ? 16.533 -7.996 -19.869 1.00 96.38 208 THR A O 1
ATOM 1656 N N . LEU A 1 209 ? 15.116 -6.311 -20.336 1.00 96.50 209 LEU A N 1
ATOM 1657 C CA . LEU A 1 209 ? 14.600 -6.873 -21.580 1.00 96.50 209 LEU A CA 1
ATOM 1658 C C . LEU A 1 209 ? 14.943 -5.997 -22.785 1.00 96.50 209 LEU A C 1
ATOM 1660 O O . LEU A 1 209 ? 14.872 -4.771 -22.732 1.00 96.50 209 LEU A O 1
ATOM 1664 N N . CYS A 1 210 ? 15.244 -6.662 -23.895 1.00 97.38 210 CYS A N 1
ATOM 1665 C CA . CYS A 1 210 ? 15.412 -6.070 -25.214 1.00 97.38 210 CYS A CA 1
ATOM 1666 C C . CYS A 1 210 ? 14.561 -6.840 -26.229 1.00 97.38 210 CYS A C 1
ATOM 1668 O O . CYS A 1 210 ? 14.178 -7.982 -25.977 1.00 97.38 210 CYS A O 1
ATOM 1670 N N . ASN A 1 211 ? 14.231 -6.198 -27.348 1.00 97.56 211 ASN A N 1
ATOM 1671 C CA . ASN A 1 211 ? 13.540 -6.854 -28.456 1.00 97.56 211 ASN A CA 1
ATOM 1672 C C . ASN A 1 211 ? 14.468 -7.868 -29.145 1.00 97.56 211 ASN A C 1
ATOM 1674 O O . ASN A 1 211 ? 15.690 -7.796 -29.005 1.00 97.56 211 ASN A O 1
ATOM 1678 N N . ASP A 1 212 ? 13.884 -8.780 -29.920 1.00 97.38 212 ASP A N 1
ATOM 1679 C CA . ASP A 1 212 ? 14.624 -9.810 -30.653 1.00 97.38 212 ASP A CA 1
ATOM 1680 C C . ASP A 1 212 ? 15.766 -9.218 -31.502 1.00 97.38 212 ASP A C 1
ATOM 1682 O O . ASP A 1 212 ? 15.587 -8.221 -32.206 1.00 97.38 212 ASP A O 1
ATOM 1686 N N . GLY A 1 213 ? 16.940 -9.855 -31.444 1.00 97.25 213 GLY A N 1
ATOM 1687 C CA . GLY A 1 213 ? 18.165 -9.400 -32.111 1.00 97.25 213 GLY A CA 1
ATOM 1688 C C . GLY A 1 213 ? 18.979 -8.370 -31.321 1.00 97.25 213 GLY A C 1
ATOM 1689 O O . GLY A 1 213 ? 19.917 -7.794 -31.874 1.00 97.25 213 GLY A O 1
ATOM 1690 N N . PHE A 1 214 ? 18.616 -8.111 -30.060 1.00 98.25 214 PHE A N 1
ATOM 1691 C CA . PHE A 1 214 ? 19.355 -7.228 -29.167 1.00 98.25 214 PHE A CA 1
ATOM 1692 C C . PHE A 1 214 ? 19.584 -7.852 -27.785 1.00 98.25 214 PHE A C 1
ATOM 1694 O O . PHE A 1 214 ? 18.677 -8.410 -27.167 1.00 98.25 214 PHE A O 1
ATOM 1701 N N . THR A 1 215 ? 20.771 -7.615 -27.230 1.00 96.94 215 THR A N 1
ATOM 1702 C CA . THR A 1 215 ? 21.162 -8.000 -25.874 1.00 96.94 215 THR A CA 1
ATOM 1703 C C . THR A 1 215 ? 21.297 -6.767 -24.965 1.00 96.94 215 THR A C 1
ATOM 1705 O O . THR A 1 215 ? 21.910 -5.766 -25.356 1.00 96.94 215 THR A O 1
ATOM 1708 N N . PRO A 1 216 ? 20.790 -6.813 -23.714 1.00 96.44 216 PRO A N 1
ATOM 1709 C CA . PRO A 1 216 ? 20.986 -5.732 -22.755 1.00 96.44 216 PRO A CA 1
ATOM 1710 C C . PRO A 1 216 ? 22.461 -5.547 -22.379 1.00 96.44 216 PRO A 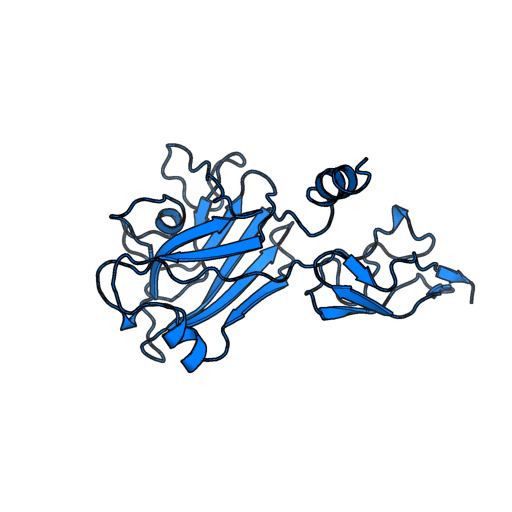C 1
ATOM 1712 O O . PRO A 1 216 ? 23.142 -6.495 -21.982 1.00 96.44 216 PRO A O 1
ATOM 1715 N N . SER A 1 217 ? 22.936 -4.301 -22.388 1.00 96.12 217 SER A N 1
ATOM 1716 C CA . SER A 1 217 ? 24.282 -3.942 -21.919 1.00 96.12 217 SER A CA 1
ATOM 1717 C C . SER A 1 217 ? 24.481 -4.199 -20.420 1.00 96.12 217 SER A C 1
ATOM 1719 O O . SER A 1 217 ? 25.603 -4.387 -19.957 1.00 96.12 217 SER A O 1
ATOM 1721 N N . ILE A 1 218 ? 23.389 -4.192 -19.653 1.00 95.50 218 ILE A N 1
ATOM 1722 C CA . ILE A 1 218 ? 23.327 -4.534 -18.231 1.00 95.50 218 ILE A CA 1
ATOM 1723 C C . ILE A 1 218 ? 22.164 -5.499 -18.089 1.00 95.50 218 ILE A C 1
ATOM 1725 O O . ILE A 1 218 ? 21.051 -5.124 -18.433 1.00 95.50 218 ILE A O 1
ATOM 1729 N N . ARG A 1 219 ? 22.411 -6.718 -17.599 1.00 95.19 219 ARG A N 1
ATOM 1730 C CA . ARG A 1 219 ? 21.395 -7.787 -17.514 1.00 95.19 219 ARG A CA 1
ATOM 1731 C C . ARG A 1 219 ? 20.478 -7.681 -16.297 1.00 95.19 219 ARG A C 1
ATOM 1733 O O . ARG A 1 219 ? 19.401 -8.269 -16.279 1.00 95.19 219 ARG A O 1
ATOM 1740 N N . THR A 1 220 ? 20.922 -6.981 -15.257 1.00 96.06 220 THR A N 1
ATOM 1741 C CA . THR A 1 220 ? 20.197 -6.914 -13.988 1.00 96.06 220 THR A CA 1
ATOM 1742 C C . THR A 1 220 ? 20.363 -5.551 -13.342 1.00 96.06 220 THR A C 1
ATOM 1744 O O . THR A 1 220 ? 21.487 -5.068 -13.197 1.00 96.06 220 THR A O 1
ATOM 1747 N N . LEU A 1 221 ? 19.243 -4.963 -12.926 1.00 94.81 221 LEU A N 1
ATOM 1748 C CA . LEU A 1 221 ? 19.189 -3.768 -12.092 1.00 94.81 221 LEU A CA 1
ATOM 1749 C C . LEU A 1 221 ? 18.586 -4.124 -10.727 1.00 94.81 221 LEU A C 1
ATOM 1751 O O . LEU A 1 221 ? 17.580 -4.817 -10.667 1.00 94.81 221 LEU A O 1
ATOM 1755 N N . LEU A 1 222 ? 19.150 -3.639 -9.628 1.00 95.38 222 LEU A N 1
ATOM 1756 C CA . LEU A 1 222 ? 18.588 -3.792 -8.286 1.00 95.38 222 LEU A CA 1
ATOM 1757 C C . LEU A 1 222 ? 17.669 -2.610 -7.967 1.00 95.38 222 LEU A C 1
ATOM 1759 O O . LEU A 1 222 ? 18.118 -1.466 -7.988 1.00 95.38 222 LEU A O 1
ATOM 1763 N N . CYS A 1 223 ? 16.415 -2.874 -7.604 1.00 93.19 223 CYS A N 1
ATOM 1764 C CA . CYS A 1 223 ? 15.536 -1.859 -7.037 1.00 93.19 223 CYS A CA 1
ATOM 1765 C C . CYS A 1 223 ? 15.893 -1.607 -5.573 1.00 93.19 223 CYS A C 1
ATOM 1767 O O . CYS A 1 223 ? 15.927 -2.527 -4.759 1.00 93.19 223 CYS A O 1
ATOM 1769 N N . LYS A 1 224 ? 16.122 -0.350 -5.203 1.00 91.25 224 LYS A N 1
ATOM 1770 C CA . LYS A 1 224 ? 16.345 0.066 -3.821 1.00 91.25 224 LYS A CA 1
ATOM 1771 C C . LYS A 1 224 ? 15.707 1.431 -3.598 1.00 91.25 224 LYS A C 1
ATOM 1773 O O . LYS A 1 224 ? 16.229 2.437 -4.067 1.00 91.25 224 LYS A O 1
ATOM 1778 N N . ARG A 1 225 ? 14.593 1.449 -2.855 1.00 86.31 225 ARG A N 1
ATOM 1779 C CA . ARG A 1 225 ? 13.865 2.659 -2.423 1.00 86.31 225 ARG A CA 1
ATOM 1780 C C . ARG A 1 225 ? 13.665 3.669 -3.564 1.00 86.31 225 ARG A C 1
ATOM 1782 O O . ARG A 1 225 ? 14.232 4.755 -3.534 1.00 86.31 225 ARG A O 1
ATOM 1789 N N . ALA A 1 226 ? 12.863 3.285 -4.555 1.00 86.62 226 ALA A N 1
ATOM 1790 C CA . ALA A 1 226 ? 12.557 4.042 -5.778 1.00 86.62 226 ALA A CA 1
ATOM 1791 C C . ALA A 1 226 ? 13.686 4.233 -6.808 1.00 86.62 226 ALA A C 1
ATOM 1793 O O . ALA A 1 226 ? 13.421 4.769 -7.884 1.00 86.62 226 ALA A O 1
ATOM 1794 N N . GLN A 1 227 ? 14.908 3.764 -6.547 1.00 87.38 227 GLN A N 1
ATOM 1795 C CA . GLN A 1 227 ? 16.020 3.871 -7.493 1.00 87.38 227 GLN A CA 1
ATOM 1796 C C . GLN A 1 227 ? 16.503 2.501 -7.979 1.00 87.38 227 GLN A C 1
ATOM 1798 O O . GLN A 1 227 ? 16.573 1.544 -7.209 1.00 87.38 227 GLN A O 1
ATOM 1803 N N . LEU A 1 228 ? 16.856 2.419 -9.263 1.00 89.25 228 LEU A N 1
ATOM 1804 C CA . LEU A 1 228 ? 17.465 1.240 -9.876 1.00 89.25 228 LEU A CA 1
ATOM 1805 C C . LEU A 1 228 ? 18.990 1.367 -9.890 1.00 89.25 228 LEU A C 1
ATOM 1807 O O . LEU A 1 228 ? 19.523 2.437 -10.173 1.00 89.25 228 LEU A O 1
ATOM 1811 N N . TYR A 1 229 ? 19.678 0.267 -9.588 1.00 89.81 229 TYR A N 1
ATOM 1812 C CA . TYR A 1 229 ? 21.134 0.203 -9.493 1.00 89.81 229 TYR A CA 1
ATOM 1813 C C . TYR A 1 229 ? 21.717 -0.872 -10.417 1.00 89.81 229 TYR A C 1
ATOM 1815 O O . TYR A 1 229 ? 21.230 -1.998 -10.386 1.00 89.81 229 TYR A O 1
ATOM 1823 N N . PRO A 1 230 ? 22.803 -0.598 -11.158 1.00 90.38 230 PRO A N 1
ATOM 1824 C CA . PRO A 1 230 ? 23.525 0.676 -11.218 1.00 90.38 230 PRO A CA 1
ATOM 1825 C C . PRO A 1 230 ? 22.669 1.821 -11.787 1.00 90.38 230 PRO A C 1
ATOM 1827 O O . PRO A 1 230 ? 21.798 1.592 -12.615 1.00 90.38 230 PRO A O 1
ATOM 1830 N N . ASP A 1 231 ? 22.946 3.055 -11.349 1.00 73.81 231 ASP A N 1
ATOM 1831 C CA . ASP A 1 231 ? 22.236 4.290 -11.758 1.00 73.81 231 ASP A CA 1
ATOM 1832 C C . ASP A 1 231 ? 22.531 4.701 -13.221 1.00 73.81 231 ASP A C 1
ATOM 1834 O O . ASP A 1 231 ? 22.171 5.778 -13.691 1.00 73.81 231 ASP A O 1
ATOM 1838 N N . SER A 1 232 ? 23.239 3.846 -13.959 1.00 68.50 232 SER A N 1
ATOM 1839 C CA . SER A 1 232 ? 23.496 3.989 -15.385 1.00 68.50 232 SER A CA 1
ATOM 1840 C C . SER A 1 232 ? 22.332 3.429 -16.197 1.00 68.50 232 SER A C 1
ATOM 1842 O O . SER A 1 232 ? 21.874 2.315 -15.944 1.00 68.50 232 SER A O 1
ATOM 1844 N N . PHE A 1 233 ? 21.929 4.144 -17.245 1.00 72.62 233 PHE A N 1
ATOM 1845 C CA . PHE A 1 233 ? 21.026 3.600 -18.257 1.00 72.62 233 PHE A CA 1
ATOM 1846 C C . PHE A 1 233 ? 21.662 2.381 -18.938 1.00 72.62 233 PHE A C 1
ATOM 1848 O O . PHE A 1 233 ? 22.832 2.423 -19.327 1.00 72.62 233 PHE A O 1
ATOM 1855 N N . TYR A 1 234 ? 20.894 1.300 -19.080 1.00 89.12 234 TYR A N 1
ATOM 1856 C CA . TYR A 1 234 ? 21.275 0.195 -19.953 1.00 89.12 234 TYR A CA 1
ATOM 1857 C C . TYR A 1 234 ? 20.773 0.463 -21.372 1.00 89.12 234 TYR A C 1
ATOM 1859 O O . TYR A 1 234 ? 19.792 1.176 -21.568 1.00 89.12 234 TYR A O 1
ATOM 1867 N N . ASN A 1 235 ? 21.454 -0.116 -22.355 1.00 93.62 235 ASN A N 1
ATOM 1868 C CA . ASN A 1 235 ? 21.082 -0.039 -23.761 1.00 93.62 235 ASN A CA 1
ATOM 1869 C C . ASN A 1 235 ? 20.848 -1.442 -24.314 1.00 93.62 235 ASN A C 1
ATOM 1871 O O . ASN A 1 235 ? 21.478 -2.399 -23.863 1.00 93.62 235 ASN A O 1
ATOM 1875 N N . CYS A 1 236 ? 20.000 -1.542 -25.329 1.00 96.38 236 CYS A N 1
ATOM 1876 C CA . CYS A 1 236 ? 19.863 -2.744 -26.139 1.00 96.38 236 CYS A CA 1
ATOM 1877 C C . CYS A 1 236 ? 20.865 -2.686 -27.295 1.00 96.38 236 CYS A C 1
ATOM 1879 O O . CYS A 1 236 ? 20.784 -1.804 -28.152 1.00 96.38 236 CYS A O 1
ATOM 1881 N N . ILE A 1 237 ? 21.842 -3.592 -27.284 1.00 96.88 237 ILE A N 1
ATOM 1882 C CA . ILE A 1 237 ? 22.935 -3.670 -28.260 1.00 96.88 237 ILE A CA 1
ATOM 1883 C C . ILE A 1 237 ? 22.599 -4.783 -29.248 1.00 96.88 237 ILE A C 1
ATOM 1885 O O . ILE A 1 237 ? 22.219 -5.857 -28.804 1.00 96.88 237 ILE A O 1
ATOM 1889 N N . ALA A 1 238 ? 22.714 -4.530 -30.552 1.00 96.12 238 ALA A N 1
ATOM 1890 C CA . ALA A 1 238 ? 22.472 -5.560 -31.561 1.00 96.12 238 ALA A CA 1
ATOM 1891 C C . ALA A 1 238 ? 23.423 -6.753 -31.358 1.00 96.12 238 ALA A C 1
ATOM 1893 O O . ALA A 1 238 ? 24.602 -6.540 -31.055 1.00 96.12 238 ALA A O 1
ATOM 1894 N N . ASP A 1 239 ? 22.885 -7.963 -31.499 1.00 89.94 239 ASP A N 1
ATOM 1895 C CA . ASP A 1 239 ? 23.622 -9.224 -31.343 1.00 89.94 239 ASP A CA 1
ATOM 1896 C C . ASP A 1 239 ? 24.718 -9.433 -32.407 1.00 89.94 239 ASP A C 1
ATOM 1898 O O . ASP A 1 239 ? 24.556 -8.960 -33.560 1.00 89.94 239 ASP A O 1
#

Foldseek 3Di:
DDPPVPCCVVCCQPWLFWAFKKKKAFPAFLQGPAFKAKFQAKWFDDPPHTDQFQQDDDPDEPPRDDLQGKAKAFPPWDWPPQQGRRSHRPPDLQHMHITRGSTMIMIGGSGTDGTFWMKTAAAADDRRRYGLWIFMWGHRPVPDIDTFDTRHDNVNSCVQHDPDHSDIGDIDTTWGKGAADACVLEPQFDRFQFPVGGIGTQQDKGQGGGHPQWDKPDGIWHHHRHATPPNDDIYTHGD

Sequence (239 aa):
TTYIESRDLFHCCERGMALQYYKFVTIDLRLEGYNVFQIADLEMSYSGKPLVFNLGNDGCIGQSCPLDVDTAYSIDGDAPDKELPQNILDMNLETKWLDYKKSPAIIRLAKKKPIHNYRLRTANDEAIRDPVLWNLQGSPDYVNWVIMHEVANRTLGEALVPLNRSTWSTNFTIEIPCYAPTQAFIPNSPNITCQEGDILRSGSNCTTLCNDGFTPSIRTLLCKRAQLYPDSFYNCIAD

pLDDT: mean 89.24, std 14.63, range [32.97, 98.62]